Protein AF-A0A923IEM3-F1 (afdb_monomer_lite)

Radius of gyration: 19.76 Å; chains: 1; bounding box: 38×36×58 Å

Foldseek 3Di:
DKDKDFDQWKKKKWKKWWKAFAPPFAKKKKKKWKAWAPDRQWIKMWIFIDGNVVRDGWTKIFTGERNHTPAIATPPDDPQQDADPRIRTFMKMWMWTGQRFKTWIWMDRVVPDIDTRDIDGYDPPGHRMIMIDIDMDGPGDDPIDMDIPDIDMGNQQGAFALNFQSPNDLAVVSLVLLVCVQVVHDNVSGDPCCLGFRNVNQNPSHRHVVSNVVSVCCVVVVDPRDRRNRDPNDPPDD

Structure (mmCIF, N/CA/C/O backbone):
data_AF-A0A923IEM3-F1
#
_entry.id   AF-A0A923IEM3-F1
#
loop_
_atom_site.group_PDB
_atom_site.id
_atom_site.type_symbol
_atom_site.label_atom_id
_atom_site.label_alt_id
_atom_site.label_comp_id
_atom_site.label_asym_id
_atom_site.label_entity_id
_atom_site.label_seq_id
_atom_site.pdbx_PDB_ins_code
_atom_site.Cartn_x
_atom_site.Cartn_y
_atom_site.Cartn_z
_atom_site.occupancy
_atom_site.B_iso_or_equiv
_atom_site.auth_seq_id
_atom_site.auth_comp_id
_atom_site.auth_asym_id
_atom_site.auth_atom_id
_atom_site.pdbx_PDB_model_num
ATOM 1 N N . MET A 1 1 ? -6.953 -1.567 -16.427 1.00 81.25 1 MET A N 1
ATOM 2 C CA . MET A 1 1 ? -8.097 -2.248 -15.752 1.00 81.25 1 MET A CA 1
ATOM 3 C C . MET A 1 1 ? -8.700 -1.308 -14.714 1.00 81.25 1 MET A C 1
ATOM 5 O O . MET A 1 1 ? -7.925 -0.610 -14.083 1.00 81.25 1 MET A O 1
ATOM 9 N N . ILE A 1 2 ? -10.026 -1.300 -14.501 1.00 86.88 2 ILE A N 1
ATOM 10 C CA . ILE A 1 2 ? -10.678 -0.571 -13.392 1.00 86.88 2 ILE A CA 1
ATOM 11 C C . ILE A 1 2 ? -11.606 -1.533 -12.641 1.00 86.88 2 ILE A C 1
ATOM 13 O O . ILE A 1 2 ? -12.461 -2.165 -13.264 1.00 86.88 2 ILE A O 1
ATOM 17 N N . ARG A 1 3 ? -11.455 -1.654 -11.317 1.00 89.38 3 ARG A N 1
ATOM 18 C CA . ARG A 1 3 ? -12.300 -2.511 -10.467 1.00 89.38 3 ARG A CA 1
ATOM 19 C C . ARG A 1 3 ? -12.790 -1.752 -9.231 1.00 89.38 3 ARG A C 1
ATOM 21 O O . ARG A 1 3 ? -11.954 -1.327 -8.434 1.00 89.38 3 ARG A O 1
ATOM 28 N N . PRO A 1 4 ? -14.111 -1.551 -9.066 1.00 91.44 4 PRO A N 1
ATOM 29 C CA . PRO A 1 4 ? -14.651 -0.913 -7.878 1.00 91.44 4 PRO A CA 1
ATOM 30 C C . PRO A 1 4 ? -14.718 -1.883 -6.696 1.00 91.44 4 PRO A C 1
ATOM 32 O O . PRO A 1 4 ? -14.934 -3.079 -6.880 1.00 91.44 4 PRO A O 1
ATOM 35 N N . PHE A 1 5 ? -14.594 -1.347 -5.487 1.00 92.50 5 PHE A N 1
ATOM 36 C CA . PHE A 1 5 ? -14.891 -2.046 -4.240 1.00 92.50 5 PHE A CA 1
ATOM 37 C C . PHE A 1 5 ? -15.341 -1.038 -3.172 1.00 92.50 5 PHE A C 1
ATOM 39 O O . PHE A 1 5 ? -15.212 0.177 -3.351 1.00 92.50 5 PHE A O 1
ATOM 46 N N . GLY A 1 6 ? -15.954 -1.538 -2.101 1.00 88.44 6 GLY A N 1
ATOM 47 C CA . GLY A 1 6 ? -16.534 -0.721 -1.039 1.00 88.44 6 GLY A CA 1
ATOM 48 C C . GLY A 1 6 ? -15.841 -0.924 0.301 1.00 88.44 6 GLY A C 1
ATOM 49 O O . GLY A 1 6 ? -15.089 -1.876 0.491 1.00 88.44 6 GLY A O 1
ATOM 50 N N . GLY A 1 7 ? -16.150 -0.032 1.236 1.00 86.50 7 GLY A N 1
ATOM 51 C CA . GLY A 1 7 ? -15.635 -0.072 2.597 1.00 86.50 7 GLY A CA 1
ATOM 52 C C . GLY A 1 7 ? -14.535 0.956 2.834 1.00 86.50 7 GLY A C 1
ATOM 53 O O . GLY A 1 7 ? -13.757 1.338 1.954 1.00 86.50 7 GLY A O 1
ATOM 54 N N . ASP A 1 8 ? -14.486 1.430 4.065 1.00 84.50 8 ASP A N 1
ATOM 55 C CA . ASP A 1 8 ? -13.437 2.290 4.601 1.00 84.50 8 ASP A CA 1
ATOM 56 C C . ASP A 1 8 ? -12.474 1.517 5.511 1.00 84.50 8 ASP A C 1
ATOM 58 O O . ASP A 1 8 ? -11.558 2.110 6.059 1.00 84.50 8 ASP A O 1
ATOM 62 N N . ASN A 1 9 ? -12.651 0.202 5.619 1.00 83.38 9 ASN A N 1
ATOM 63 C CA . ASN A 1 9 ? -11.901 -0.697 6.481 1.00 83.38 9 ASN A CA 1
ATOM 64 C C . ASN A 1 9 ? -11.566 -1.969 5.683 1.00 83.38 9 ASN A C 1
ATOM 66 O O . ASN A 1 9 ? -12.456 -2.775 5.422 1.00 83.38 9 ASN A O 1
ATOM 70 N N . TRP A 1 10 ? -10.320 -2.105 5.221 1.00 89.06 10 TRP A N 1
ATOM 71 C CA . TRP A 1 10 ? -9.817 -3.292 4.509 1.00 89.06 10 TRP A CA 1
ATOM 72 C C . TRP A 1 10 ? -8.292 -3.277 4.372 1.00 89.06 10 TRP A C 1
ATOM 74 O O . TRP A 1 10 ? -7.638 -2.241 4.510 1.00 89.06 10 TRP A O 1
ATOM 84 N N . VAL A 1 11 ? -7.747 -4.433 4.003 1.00 89.94 11 VAL A N 1
ATOM 85 C CA . VAL A 1 11 ? -6.370 -4.609 3.545 1.00 89.94 11 VAL A CA 1
ATOM 86 C C . VAL A 1 11 ? -6.380 -5.133 2.112 1.00 89.94 11 VAL A C 1
ATOM 88 O O . VAL A 1 11 ? -6.997 -6.151 1.819 1.00 89.94 11 VAL A O 1
ATOM 91 N N . LEU A 1 12 ? -5.699 -4.440 1.204 1.00 95.31 12 LEU A N 1
ATOM 92 C CA . LEU A 1 12 ? -5.457 -4.873 -0.164 1.00 95.31 12 LEU A CA 1
ATOM 93 C C . LEU A 1 12 ? -4.048 -5.438 -0.238 1.00 95.31 12 LEU A C 1
ATOM 95 O O . LEU A 1 12 ? -3.093 -4.769 0.149 1.00 95.31 12 LEU A O 1
ATOM 99 N N . ARG A 1 13 ? -3.910 -6.640 -0.788 1.00 95.81 13 ARG A N 1
ATOM 100 C CA . ARG A 1 13 ? -2.616 -7.252 -1.082 1.00 95.81 13 ARG A CA 1
ATOM 101 C C . ARG A 1 13 ? -2.488 -7.541 -2.561 1.00 95.81 13 ARG A C 1
ATOM 103 O O . ARG A 1 13 ? -3.442 -7.968 -3.213 1.00 95.81 13 ARG A O 1
ATOM 110 N N . THR A 1 14 ? -1.289 -7.325 -3.075 1.00 97.31 14 THR A N 1
ATOM 111 C CA . THR A 1 14 ? -0.956 -7.626 -4.462 1.00 97.31 14 THR A CA 1
ATOM 112 C C . THR A 1 14 ? 0.529 -7.926 -4.613 1.00 97.31 14 THR A C 1
ATOM 114 O O . THR A 1 14 ? 1.344 -7.488 -3.797 1.00 97.31 14 THR A O 1
ATOM 117 N N . LYS A 1 15 ? 0.868 -8.666 -5.665 1.00 97.81 15 LYS A N 1
ATOM 118 C CA . LYS A 1 15 ? 2.233 -8.902 -6.124 1.00 97.81 15 LYS A CA 1
ATOM 119 C C . LYS A 1 15 ? 2.347 -8.412 -7.563 1.00 97.81 15 LYS A C 1
ATOM 121 O O . LYS A 1 15 ? 1.497 -8.730 -8.391 1.00 97.81 15 LYS A O 1
ATOM 126 N N . ALA A 1 16 ? 3.389 -7.633 -7.824 1.00 97.44 16 ALA A N 1
ATOM 127 C CA . ALA A 1 16 ? 3.712 -7.077 -9.126 1.00 97.44 16 ALA A CA 1
ATOM 128 C C . ALA A 1 16 ? 5.059 -7.626 -9.597 1.00 97.44 16 ALA A C 1
ATOM 130 O O . ALA A 1 16 ? 6.099 -7.292 -9.026 1.00 97.44 16 ALA A O 1
ATOM 131 N N . ASP A 1 17 ? 5.045 -8.436 -10.649 1.00 97.12 17 ASP A N 1
ATOM 132 C CA . ASP A 1 17 ? 6.241 -8.913 -11.334 1.00 97.12 17 ASP A CA 1
ATOM 133 C C . ASP A 1 17 ? 6.571 -7.946 -12.481 1.00 97.12 17 ASP A C 1
ATOM 135 O O . ASP A 1 17 ? 6.068 -8.057 -13.607 1.00 97.12 17 ASP A O 1
ATOM 139 N N . TYR A 1 18 ? 7.396 -6.937 -12.191 1.00 95.81 18 TYR A N 1
ATOM 140 C CA . TYR A 1 18 ? 7.759 -5.935 -13.191 1.00 95.81 18 TYR A CA 1
ATOM 141 C C . TYR A 1 18 ? 8.763 -6.485 -14.194 1.00 95.81 18 TYR A C 1
ATOM 143 O O . TYR A 1 18 ? 9.774 -7.075 -13.820 1.00 95.81 18 TYR A O 1
ATOM 151 N N . ASN A 1 19 ? 8.512 -6.210 -15.470 1.00 94.19 19 ASN A N 1
ATOM 152 C CA . ASN A 1 19 ? 9.389 -6.527 -16.585 1.00 94.19 19 ASN A CA 1
ATOM 153 C C . ASN A 1 19 ? 9.568 -5.256 -17.419 1.00 94.19 19 ASN A C 1
ATOM 155 O O . ASN A 1 19 ? 8.828 -5.014 -18.372 1.00 94.19 19 ASN A O 1
ATOM 159 N N . ILE A 1 20 ? 10.528 -4.414 -17.031 1.00 92.50 20 ILE A N 1
ATOM 160 C CA . ILE A 1 20 ? 10.725 -3.090 -17.636 1.00 92.50 20 ILE A CA 1
ATOM 161 C C . ILE A 1 20 ? 11.957 -3.102 -18.540 1.00 92.50 20 ILE A C 1
ATOM 163 O O . ILE A 1 20 ? 13.050 -3.477 -18.116 1.00 92.50 20 ILE A O 1
ATOM 167 N N . LYS A 1 21 ? 11.788 -2.696 -19.798 1.00 91.12 21 LYS A N 1
ATOM 168 C CA . LYS A 1 21 ? 12.873 -2.592 -20.775 1.00 91.12 21 LYS A CA 1
ATOM 169 C C . LYS A 1 21 ? 13.693 -1.327 -20.515 1.00 91.12 21 LYS A C 1
ATOM 171 O O . LYS A 1 21 ? 13.133 -0.240 -20.429 1.00 91.12 21 LYS A O 1
ATOM 176 N N . TRP A 1 22 ? 15.014 -1.474 -20.438 1.00 88.88 22 TRP A N 1
ATOM 177 C CA . TRP A 1 22 ? 15.959 -0.388 -20.173 1.00 88.88 22 TRP A CA 1
ATOM 178 C C . TRP A 1 22 ? 16.463 0.294 -21.453 1.00 88.88 22 TRP A C 1
ATOM 180 O O . TRP A 1 22 ? 16.243 1.487 -21.648 1.00 88.88 22 TRP A O 1
ATOM 190 N N . GLN A 1 23 ? 17.137 -0.454 -22.337 1.00 81.19 23 GLN A N 1
ATOM 191 C CA . GLN A 1 23 ? 17.813 0.124 -23.506 1.00 81.19 23 GLN A CA 1
ATOM 192 C C . GLN A 1 23 ? 16.889 0.397 -24.695 1.00 81.19 23 GLN A C 1
ATOM 194 O O . GLN A 1 23 ? 16.038 -0.427 -25.031 1.00 81.19 23 GLN A O 1
ATOM 199 N N . GLY A 1 24 ? 17.147 1.514 -25.381 1.00 71.38 24 GLY A N 1
ATOM 200 C CA . GLY A 1 24 ? 16.474 1.941 -26.607 1.00 71.38 24 GLY A CA 1
ATOM 201 C C . GLY A 1 24 ? 15.096 2.546 -26.359 1.00 71.38 24 GLY A C 1
ATOM 202 O O . GLY A 1 24 ? 14.252 2.510 -27.251 1.00 71.38 24 GLY A O 1
ATOM 203 N N . THR A 1 25 ? 14.837 3.044 -25.146 1.00 69.31 25 THR A N 1
ATOM 204 C CA . THR A 1 25 ? 13.481 3.386 -24.700 1.00 69.31 25 THR A CA 1
ATOM 205 C C . THR A 1 25 ? 13.385 4.818 -24.185 1.00 69.31 25 THR A C 1
ATOM 207 O O . THR A 1 25 ? 14.280 5.302 -23.495 1.00 69.31 25 THR A O 1
ATOM 210 N N . GLY A 1 26 ? 12.291 5.502 -24.531 1.00 77.88 26 GLY A N 1
ATOM 211 C CA . GLY A 1 26 ? 11.875 6.725 -23.844 1.00 77.88 26 GLY A CA 1
ATOM 212 C C . GLY A 1 26 ? 11.226 6.399 -22.498 1.00 77.88 26 GLY A C 1
ATOM 213 O O . GLY A 1 26 ? 11.228 5.248 -22.061 1.00 77.88 26 GLY A O 1
ATOM 214 N N . ALA A 1 27 ? 10.626 7.395 -21.852 1.00 83.38 27 ALA A N 1
ATOM 215 C CA . ALA A 1 27 ? 9.914 7.186 -20.598 1.00 83.38 27 ALA A CA 1
ATOM 216 C C . ALA A 1 27 ? 8.824 6.096 -20.706 1.00 83.38 27 ALA A C 1
ATOM 218 O O . ALA A 1 27 ? 7.956 6.131 -21.586 1.00 83.38 27 ALA A O 1
ATOM 219 N N . GLN A 1 28 ? 8.867 5.140 -19.778 1.00 88.00 28 GLN A N 1
ATOM 220 C CA . GLN A 1 28 ? 7.916 4.040 -19.642 1.00 88.00 28 GLN A CA 1
ATOM 221 C C . GLN A 1 28 ? 7.511 3.898 -18.180 1.00 88.00 28 GLN A C 1
ATOM 223 O O . GLN A 1 28 ? 8.370 3.753 -17.313 1.00 88.00 28 GLN A O 1
ATOM 228 N N . TYR A 1 29 ? 6.210 3.897 -17.916 1.00 89.94 29 TYR A N 1
ATOM 229 C CA . TYR A 1 29 ? 5.639 3.851 -16.578 1.00 89.94 29 TYR A CA 1
ATOM 230 C C . TYR A 1 29 ? 4.520 2.820 -16.503 1.00 89.94 29 TYR A C 1
ATOM 232 O O . TYR A 1 29 ? 3.623 2.796 -17.340 1.00 89.94 29 TYR A O 1
ATOM 240 N N . GLN A 1 30 ? 4.569 1.992 -15.470 1.00 92.44 30 GLN A N 1
ATOM 241 C CA . GLN A 1 30 ? 3.507 1.098 -15.038 1.00 92.44 30 GLN A CA 1
ATOM 242 C C . GLN A 1 30 ? 2.980 1.633 -13.714 1.00 92.44 30 GLN A C 1
ATOM 244 O O . GLN A 1 30 ? 3.759 1.912 -12.797 1.00 92.44 30 GLN A O 1
ATOM 249 N N . VAL A 1 31 ? 1.666 1.815 -13.624 1.00 93.88 31 VAL A N 1
ATOM 250 C CA . VAL A 1 31 ? 1.060 2.537 -12.511 1.00 93.88 31 VAL A CA 1
ATOM 251 C C . VAL A 1 31 ? -0.124 1.764 -11.952 1.00 93.88 31 VAL A C 1
ATOM 253 O O . VAL A 1 31 ? -1.018 1.342 -12.684 1.00 93.88 31 VAL A O 1
ATOM 256 N N . MET A 1 32 ? -0.154 1.628 -10.628 1.00 95.88 32 MET A N 1
ATOM 257 C CA . MET A 1 32 ? -1.359 1.253 -9.898 1.00 95.88 32 MET A CA 1
ATOM 258 C C . MET A 1 32 ? -1.886 2.465 -9.144 1.00 95.88 32 MET A C 1
ATOM 260 O O . MET A 1 32 ? -1.143 3.128 -8.420 1.00 95.88 32 MET A O 1
ATOM 264 N N . TYR A 1 33 ? -3.185 2.708 -9.273 1.00 95.62 33 TYR A N 1
ATOM 265 C CA . TYR A 1 33 ? -3.915 3.654 -8.450 1.00 95.62 33 TYR A CA 1
ATOM 266 C C . TYR A 1 33 ? -4.937 2.938 -7.577 1.00 95.62 33 TYR A C 1
ATOM 268 O O . TYR A 1 33 ? -5.596 1.991 -8.010 1.00 95.62 33 TYR A O 1
ATOM 276 N N . ILE A 1 34 ? -5.146 3.476 -6.382 1.00 96.50 34 ILE A N 1
ATOM 277 C CA . ILE A 1 34 ? -6.355 3.249 -5.595 1.00 96.50 34 ILE A CA 1
ATOM 278 C C . ILE A 1 34 ? -7.018 4.607 -5.425 1.00 96.50 34 ILE A C 1
ATOM 280 O O . ILE A 1 34 ? -6.525 5.449 -4.680 1.00 96.50 34 ILE A O 1
ATOM 284 N N . ALA A 1 35 ? -8.107 4.844 -6.152 1.00 95.81 35 ALA A N 1
ATOM 285 C CA . ALA A 1 35 ? -8.892 6.063 -6.016 1.00 95.81 35 ALA A CA 1
ATOM 286 C C . ALA A 1 35 ? -9.844 5.939 -4.822 1.00 95.81 35 ALA A C 1
ATOM 288 O O . ALA A 1 35 ? -10.571 4.946 -4.706 1.00 95.81 35 ALA A O 1
ATOM 289 N N . PHE A 1 36 ? -9.867 6.964 -3.970 1.00 95.00 36 PHE A N 1
ATOM 290 C CA . PHE A 1 36 ? -10.670 7.003 -2.754 1.00 95.00 36 PHE A CA 1
ATOM 291 C C . PHE A 1 36 ? -11.844 7.973 -2.882 1.00 95.00 36 PHE A C 1
ATOM 293 O O . PHE A 1 36 ? -11.689 9.159 -3.183 1.00 95.00 36 PHE A O 1
ATOM 300 N N . GLY A 1 37 ? -13.031 7.474 -2.557 1.00 91.50 37 GLY A N 1
ATOM 301 C CA . GLY A 1 37 ? -14.280 8.202 -2.693 1.00 91.50 37 GLY A CA 1
ATOM 302 C C . GLY A 1 37 ? -14.836 8.174 -4.118 1.00 91.50 37 GLY A C 1
ATOM 303 O O . GLY A 1 37 ? -14.285 7.552 -5.025 1.00 91.50 37 GLY A O 1
ATOM 304 N N . ALA A 1 38 ? -15.958 8.867 -4.316 1.00 82.12 38 ALA A N 1
ATOM 305 C CA . ALA A 1 38 ? -16.614 8.963 -5.623 1.00 82.12 38 ALA A CA 1
ATOM 306 C C . ALA A 1 38 ? -15.861 9.855 -6.637 1.00 82.12 38 ALA A C 1
ATOM 308 O O . ALA A 1 38 ? -16.101 9.758 -7.839 1.00 82.12 38 ALA A O 1
ATOM 309 N N . GLY A 1 39 ? -14.963 10.727 -6.165 1.00 77.69 39 GLY A N 1
ATOM 310 C CA . GLY A 1 39 ? -14.162 11.628 -7.000 1.00 77.69 39 GLY A CA 1
ATOM 311 C C . GLY A 1 39 ? -12.819 11.037 -7.448 1.00 77.69 39 GLY A C 1
ATOM 312 O O . GLY A 1 39 ? -12.488 9.892 -7.151 1.00 77.69 39 GLY A O 1
ATOM 313 N N . ASN A 1 40 ? -12.024 11.854 -8.149 1.00 77.44 40 ASN A N 1
ATOM 314 C CA . ASN A 1 40 ? -10.675 11.495 -8.622 1.00 77.44 40 ASN A CA 1
ATOM 315 C C . ASN A 1 40 ? -9.552 12.275 -7.908 1.00 77.44 40 ASN A C 1
ATOM 317 O O . ASN A 1 40 ? -8.385 12.098 -8.232 1.00 77.44 40 ASN A O 1
ATOM 321 N N . GLY A 1 41 ? -9.889 13.163 -6.965 1.00 87.81 41 GLY A N 1
ATOM 322 C CA . GLY A 1 41 ? -8.914 14.045 -6.310 1.00 87.81 41 GLY A CA 1
ATOM 323 C C . GLY A 1 41 ? -8.089 13.383 -5.204 1.00 87.81 41 GLY A C 1
ATOM 324 O O . GLY A 1 41 ? -7.054 13.927 -4.829 1.00 87.81 41 GLY A O 1
ATOM 325 N N . ASN A 1 42 ? -8.539 12.230 -4.695 1.00 95.50 42 ASN A N 1
ATOM 326 C CA . ASN A 1 42 ? -7.863 11.486 -3.638 1.00 95.50 42 ASN A CA 1
ATOM 327 C C . ASN A 1 42 ? -7.481 10.104 -4.158 1.00 95.50 42 ASN A C 1
ATOM 329 O O . ASN A 1 42 ? -8.361 9.328 -4.539 1.00 95.50 42 ASN A O 1
ATOM 333 N N . TYR A 1 43 ? -6.194 9.787 -4.172 1.00 97.06 43 TYR A N 1
ATOM 334 C CA . TYR A 1 43 ? -5.727 8.484 -4.620 1.00 97.06 43 TYR A CA 1
ATOM 335 C C . TYR A 1 43 ? -4.378 8.128 -4.013 1.00 97.06 43 TYR A C 1
ATOM 337 O O . TYR A 1 43 ? -3.550 8.992 -3.745 1.00 97.06 43 TYR A O 1
ATOM 345 N N . LEU A 1 44 ? -4.144 6.834 -3.841 1.00 97.75 44 LEU A N 1
ATOM 346 C CA . LEU A 1 44 ? -2.806 6.288 -3.679 1.00 97.75 44 LEU A CA 1
ATOM 347 C C . LEU A 1 44 ? -2.290 5.913 -5.063 1.00 97.75 44 LEU A C 1
ATOM 349 O O . LEU A 1 44 ? -3.037 5.333 -5.850 1.00 97.75 44 LEU A O 1
ATOM 353 N N . ARG A 1 45 ? -1.033 6.235 -5.360 1.00 97.00 45 ARG A N 1
ATOM 354 C CA . ARG A 1 45 ? -0.353 5.875 -6.606 1.00 97.00 45 ARG A CA 1
ATOM 355 C C . ARG A 1 45 ? 0.933 5.127 -6.291 1.00 97.00 45 ARG A C 1
ATOM 357 O O . ARG A 1 45 ? 1.718 5.602 -5.480 1.00 97.00 45 ARG A O 1
ATOM 364 N N . ILE A 1 46 ? 1.162 4.008 -6.971 1.00 97.75 46 ILE A N 1
ATOM 365 C CA . ILE A 1 46 ? 2.455 3.318 -7.040 1.00 97.75 46 ILE A CA 1
ATOM 366 C C . ILE A 1 46 ? 2.912 3.382 -8.490 1.00 97.75 46 ILE A C 1
ATOM 368 O O . ILE A 1 46 ? 2.184 2.951 -9.382 1.00 97.75 46 ILE A O 1
ATOM 372 N N . ASN A 1 47 ? 4.089 3.949 -8.722 1.00 95.44 47 ASN A N 1
ATOM 373 C CA . ASN A 1 47 ? 4.642 4.177 -10.046 1.00 95.44 47 ASN A CA 1
ATOM 374 C C . ASN A 1 47 ? 5.976 3.446 -10.194 1.00 95.44 47 ASN A C 1
ATOM 376 O O . ASN A 1 47 ? 6.937 3.769 -9.496 1.00 95.44 47 ASN A O 1
ATOM 380 N N . ARG A 1 48 ? 6.055 2.510 -11.140 1.00 94.56 48 ARG A N 1
ATOM 381 C CA . ARG A 1 48 ? 7.303 1.879 -11.570 1.00 94.56 48 ARG A CA 1
ATOM 382 C C . ARG A 1 48 ? 7.616 2.341 -12.978 1.00 94.56 48 ARG A C 1
ATOM 384 O O . ARG A 1 48 ? 6.824 2.115 -13.885 1.00 94.56 48 ARG A O 1
ATOM 391 N N . GLY A 1 49 ? 8.790 2.913 -13.196 1.00 91.19 49 GLY A N 1
ATOM 392 C CA . GLY A 1 49 ? 9.173 3.283 -14.549 1.00 91.19 49 GLY A CA 1
ATOM 393 C C . GLY A 1 49 ? 10.654 3.480 -14.776 1.00 91.19 49 GLY A C 1
ATOM 394 O O . GLY A 1 49 ? 11.466 3.464 -13.848 1.00 91.19 49 GLY A O 1
ATOM 395 N N . THR A 1 50 ? 10.990 3.672 -16.041 1.00 90.81 50 THR A N 1
ATOM 396 C CA . THR A 1 50 ? 12.335 3.991 -16.501 1.00 90.81 50 THR A CA 1
ATOM 397 C C . THR A 1 50 ? 12.290 5.116 -17.509 1.00 90.81 50 THR A C 1
ATOM 399 O O . THR A 1 50 ? 11.333 5.234 -18.270 1.00 90.81 50 THR A O 1
ATOM 402 N N . ASP A 1 51 ? 13.359 5.895 -17.554 1.00 88.69 51 ASP A N 1
ATOM 403 C CA . ASP A 1 51 ? 13.640 6.800 -18.657 1.00 88.69 51 ASP A CA 1
ATOM 404 C C . ASP A 1 51 ? 15.139 6.745 -18.942 1.00 88.69 51 ASP A C 1
ATOM 406 O O . ASP A 1 51 ? 15.950 7.245 -18.159 1.00 88.69 51 ASP A O 1
ATOM 410 N N . GLN A 1 52 ? 15.518 6.093 -20.043 1.00 83.00 52 GLN A N 1
ATOM 411 C CA . GLN A 1 52 ? 16.927 5.913 -20.379 1.00 83.00 52 GLN A CA 1
ATOM 412 C C . GLN A 1 52 ? 17.609 7.251 -20.682 1.00 83.00 52 GLN A C 1
ATOM 414 O O . GLN A 1 52 ? 18.786 7.412 -20.357 1.00 83.00 52 GLN A O 1
ATOM 419 N N . TRP A 1 53 ? 16.882 8.218 -21.253 1.00 86.12 53 TRP A N 1
ATOM 420 C CA . TRP A 1 53 ? 17.439 9.522 -21.613 1.00 86.12 53 TRP A CA 1
ATOM 421 C C . TRP A 1 53 ? 17.951 10.274 -20.382 1.00 86.12 53 TRP A C 1
ATOM 423 O O . TRP A 1 53 ? 18.965 10.967 -20.444 1.00 86.12 53 TRP A O 1
ATOM 433 N N . TYR A 1 54 ? 17.286 10.073 -19.244 1.00 88.62 54 TYR A N 1
ATOM 434 C CA . TYR A 1 54 ? 17.676 10.638 -17.954 1.00 88.62 54 TYR A CA 1
ATOM 435 C C . TYR A 1 54 ? 18.358 9.630 -17.025 1.00 88.62 54 TYR A C 1
ATOM 437 O O . TYR A 1 54 ? 18.551 9.927 -15.847 1.00 88.62 54 TYR A O 1
ATOM 445 N N . ASN A 1 55 ? 18.720 8.441 -17.525 1.00 88.44 55 ASN A N 1
ATOM 446 C CA . ASN A 1 55 ? 19.270 7.346 -16.721 1.00 88.44 55 ASN A CA 1
ATOM 447 C C . ASN A 1 55 ? 18.412 7.040 -15.469 1.00 88.44 55 ASN A C 1
ATOM 449 O O . ASN A 1 55 ? 18.921 6.717 -14.394 1.00 88.44 55 ASN A O 1
ATOM 453 N N . ALA A 1 56 ? 17.093 7.188 -15.591 1.00 90.06 56 ALA A N 1
ATOM 454 C CA . ALA A 1 56 ? 16.158 7.095 -14.486 1.00 90.06 56 ALA A CA 1
ATOM 455 C C . ALA A 1 56 ? 15.611 5.672 -14.369 1.00 90.06 56 ALA A C 1
ATOM 457 O O . ALA A 1 56 ? 15.065 5.118 -15.320 1.00 90.06 56 ALA A O 1
ATOM 458 N N . ASN A 1 57 ? 15.703 5.098 -13.172 1.00 92.25 57 ASN A N 1
ATOM 459 C CA . ASN A 1 57 ? 15.050 3.847 -12.804 1.00 92.25 57 ASN A CA 1
ATOM 460 C C . ASN A 1 57 ? 14.298 4.089 -11.494 1.00 92.25 57 ASN A C 1
ATOM 462 O O . ASN A 1 57 ? 14.926 4.157 -10.437 1.00 92.25 57 ASN A O 1
ATOM 466 N N . VAL A 1 58 ? 12.980 4.258 -11.566 1.00 92.94 58 VAL A N 1
ATOM 467 C CA . VAL A 1 58 ? 12.164 4.737 -10.449 1.00 92.94 58 VAL A CA 1
ATOM 468 C C . VAL A 1 58 ? 11.139 3.696 -10.013 1.00 92.94 58 VAL A C 1
ATOM 470 O O . VAL A 1 58 ? 10.494 3.044 -10.837 1.00 92.94 58 VAL A O 1
ATOM 473 N N . LEU A 1 59 ? 10.982 3.578 -8.697 1.00 96.50 59 LEU A N 1
ATOM 474 C CA . LEU A 1 59 ? 9.818 2.990 -8.051 1.00 96.50 59 LEU A CA 1
ATOM 475 C C . LEU A 1 59 ? 9.418 3.930 -6.919 1.00 96.50 59 LEU A C 1
ATOM 477 O O . LEU A 1 59 ? 10.150 4.068 -5.937 1.00 96.50 59 LEU A O 1
ATOM 481 N N . THR A 1 60 ? 8.285 4.598 -7.085 1.00 97.06 60 THR A N 1
ATOM 482 C CA . THR A 1 60 ? 7.783 5.583 -6.131 1.00 97.06 60 THR A CA 1
ATOM 483 C C . THR A 1 60 ? 6.362 5.249 -5.724 1.00 97.06 60 THR A C 1
ATOM 485 O O . THR A 1 60 ? 5.627 4.574 -6.448 1.00 97.06 60 THR A O 1
ATOM 488 N N . ALA A 1 61 ? 5.964 5.734 -4.559 1.00 98.19 61 ALA A N 1
ATOM 489 C CA . ALA A 1 61 ? 4.585 5.691 -4.134 1.00 98.19 61 ALA A CA 1
ATOM 490 C C . ALA A 1 61 ? 4.198 6.981 -3.423 1.00 98.19 61 ALA A C 1
ATOM 492 O O . ALA A 1 61 ? 5.022 7.600 -2.753 1.00 98.19 61 ALA A O 1
ATOM 493 N N . GLU A 1 62 ? 2.936 7.367 -3.536 1.00 97.94 62 GLU A N 1
ATOM 494 C CA . GLU A 1 62 ? 2.402 8.562 -2.892 1.00 97.94 62 GLU A CA 1
ATOM 495 C C . GLU A 1 62 ? 0.919 8.412 -2.557 1.00 97.94 62 GLU A C 1
ATOM 497 O O . GLU A 1 62 ? 0.173 7.712 -3.245 1.00 97.94 62 GLU A O 1
ATOM 502 N N . LEU A 1 63 ? 0.493 9.115 -1.511 1.00 97.50 63 LEU A N 1
ATOM 503 C CA . LEU A 1 63 ? -0.902 9.424 -1.247 1.00 97.50 63 LEU A CA 1
ATOM 504 C C . LEU A 1 63 ? -1.154 10.874 -1.654 1.00 97.50 63 LEU A C 1
ATOM 506 O O . LEU A 1 63 ? -0.536 11.796 -1.121 1.00 97.50 63 LEU A O 1
ATOM 510 N N . VAL A 1 64 ? -2.086 11.067 -2.578 1.00 96.94 64 VAL A N 1
ATOM 511 C CA . VAL A 1 64 ? -2.529 12.372 -3.058 1.00 96.94 64 VAL A CA 1
ATOM 512 C C . VAL A 1 64 ? -3.904 12.671 -2.486 1.00 96.94 64 VAL A C 1
ATOM 514 O O . VAL A 1 64 ? -4.813 11.845 -2.561 1.00 96.94 64 VAL A O 1
ATOM 517 N N . VAL A 1 65 ? -4.054 13.870 -1.930 1.00 94.44 65 VAL A N 1
ATOM 518 C CA . VAL A 1 65 ? -5.305 14.406 -1.395 1.00 94.44 65 VAL A CA 1
ATOM 519 C C . VAL A 1 65 ? -5.582 15.747 -2.052 1.00 94.44 65 VAL A C 1
ATOM 521 O O . VAL A 1 65 ? -4.750 16.651 -2.010 1.00 94.44 65 VAL A O 1
ATOM 524 N N . ASN A 1 66 ? -6.756 15.880 -2.668 1.00 90.88 66 ASN A N 1
ATOM 525 C CA . ASN A 1 66 ? -7.163 17.067 -3.427 1.00 90.88 66 ASN A CA 1
ATOM 526 C C . ASN A 1 66 ? -6.080 17.561 -4.410 1.00 90.88 66 ASN A C 1
ATOM 528 O O . ASN A 1 66 ? -5.847 18.760 -4.552 1.00 90.88 66 ASN A O 1
ATOM 532 N N . GLY A 1 67 ? -5.398 16.623 -5.075 1.00 88.38 67 GLY A N 1
ATOM 533 C CA . GLY A 1 67 ? -4.337 16.920 -6.042 1.00 88.38 67 GLY A CA 1
ATOM 534 C C . GLY A 1 67 ? -2.972 17.290 -5.449 1.00 88.38 67 GLY A C 1
ATOM 535 O O . GLY A 1 67 ? -2.084 17.653 -6.212 1.00 88.38 67 GLY A O 1
ATOM 536 N N . GLN A 1 68 ? -2.777 17.205 -4.129 1.00 92.88 68 GLN A N 1
ATOM 537 C CA . GLN A 1 68 ? -1.486 17.435 -3.469 1.00 92.88 68 GLN A CA 1
ATOM 538 C C . GLN A 1 68 ? -0.966 16.154 -2.813 1.00 92.88 68 GLN A C 1
ATOM 540 O O . GLN A 1 68 ? -1.723 15.455 -2.139 1.00 92.88 68 GLN A O 1
ATOM 545 N N . ALA A 1 69 ? 0.320 15.843 -2.988 1.00 94.88 69 ALA A N 1
ATOM 546 C CA . ALA A 1 69 ? 0.948 14.717 -2.303 1.00 94.88 69 ALA A CA 1
ATOM 547 C C . ALA A 1 69 ? 1.075 15.027 -0.803 1.00 94.88 69 ALA A C 1
ATOM 549 O O . ALA A 1 69 ? 1.760 15.971 -0.416 1.00 94.88 69 ALA A O 1
ATOM 550 N N . VAL A 1 70 ? 0.401 14.240 0.035 1.00 93.62 70 VAL A N 1
ATOM 551 C CA . VAL A 1 70 ? 0.435 14.373 1.505 1.00 93.62 70 VAL A CA 1
ATOM 552 C C . VAL A 1 70 ? 1.360 13.351 2.163 1.00 93.62 70 VAL A C 1
ATOM 554 O O . VAL A 1 70 ? 1.764 13.530 3.307 1.00 93.62 70 VAL A O 1
ATOM 557 N N . ALA A 1 71 ? 1.714 12.294 1.435 1.00 94.12 71 ALA A N 1
ATOM 558 C CA . ALA A 1 71 ? 2.773 11.365 1.792 1.00 94.12 71 ALA A CA 1
ATOM 559 C C . ALA A 1 71 ? 3.397 10.799 0.521 1.00 94.12 71 ALA A C 1
ATOM 561 O O . ALA A 1 71 ? 2.698 10.567 -0.464 1.00 94.12 71 ALA A O 1
ATOM 562 N N . SER A 1 72 ? 4.703 10.560 0.547 1.00 96.44 72 SER A N 1
ATOM 563 C CA . SER A 1 72 ? 5.428 9.995 -0.587 1.00 96.44 72 SER A CA 1
ATOM 564 C C . SER A 1 72 ? 6.665 9.246 -0.127 1.00 96.44 72 SER A C 1
ATOM 566 O O . SER A 1 72 ? 7.315 9.650 0.836 1.00 96.44 72 SER A O 1
ATOM 568 N N . ASN A 1 73 ? 7.035 8.211 -0.865 1.00 96.31 73 ASN A N 1
ATOM 569 C CA . ASN A 1 73 ? 8.312 7.535 -0.734 1.00 96.31 73 ASN A CA 1
ATOM 570 C C . ASN A 1 73 ? 8.863 7.263 -2.140 1.00 96.31 73 ASN A C 1
ATOM 572 O O . ASN A 1 73 ? 8.156 6.743 -3.001 1.00 96.31 73 ASN A O 1
ATOM 576 N N . ASN A 1 74 ? 10.121 7.640 -2.371 1.00 95.56 74 ASN A N 1
ATOM 577 C CA . ASN A 1 74 ? 10.787 7.500 -3.669 1.00 95.56 74 ASN A CA 1
ATOM 578 C C . ASN A 1 74 ? 11.894 6.432 -3.663 1.00 95.56 74 ASN A C 1
ATOM 580 O O . ASN A 1 74 ? 12.570 6.236 -4.669 1.00 95.56 74 ASN A O 1
ATOM 584 N N . ASN A 1 75 ? 12.072 5.741 -2.534 1.00 92.12 75 ASN A N 1
ATOM 585 C CA . ASN A 1 75 ? 13.164 4.810 -2.271 1.00 92.12 75 ASN A CA 1
ATOM 586 C C . ASN A 1 75 ? 12.640 3.390 -1.996 1.00 92.12 75 ASN A C 1
ATOM 588 O O . ASN A 1 75 ? 13.117 2.721 -1.087 1.00 92.12 75 ASN A O 1
ATOM 592 N N . LEU A 1 76 ? 11.651 2.922 -2.766 1.00 95.75 76 LEU A N 1
ATOM 593 C CA . LEU A 1 76 ? 11.074 1.579 -2.585 1.00 95.75 76 LEU A CA 1
ATOM 594 C C . LEU A 1 76 ? 11.859 0.477 -3.310 1.00 95.75 76 LEU A C 1
ATOM 596 O O . LEU A 1 76 ? 11.525 -0.698 -3.186 1.00 95.75 76 LEU A O 1
ATOM 600 N N . ARG A 1 77 ? 12.854 0.830 -4.132 1.00 95.50 77 ARG A N 1
ATOM 601 C CA . ARG A 1 77 ? 13.538 -0.148 -4.984 1.00 95.50 77 ARG A CA 1
ATOM 602 C C . ARG A 1 77 ? 14.365 -1.133 -4.169 1.00 95.50 77 ARG A C 1
ATOM 604 O O . ARG A 1 77 ? 15.141 -0.735 -3.302 1.00 95.50 77 ARG A O 1
ATOM 611 N N . ALA A 1 78 ? 14.280 -2.402 -4.545 1.00 95.06 78 ALA A N 1
ATOM 612 C CA . ALA A 1 78 ? 15.188 -3.424 -4.060 1.00 95.06 78 ALA A CA 1
ATOM 613 C C . ALA A 1 78 ? 16.623 -3.138 -4.547 1.00 95.06 78 ALA A C 1
ATOM 615 O O . ALA A 1 78 ? 16.802 -2.698 -5.687 1.00 95.06 78 ALA A O 1
ATOM 616 N N . PRO A 1 79 ? 17.661 -3.470 -3.760 1.00 93.06 79 PRO A N 1
ATOM 617 C CA . PRO A 1 79 ? 19.046 -3.440 -4.236 1.00 93.06 79 PRO A CA 1
ATOM 618 C C . PRO A 1 79 ? 19.284 -4.309 -5.484 1.00 93.06 79 PRO A C 1
ATOM 620 O O . PRO A 1 79 ? 20.165 -4.002 -6.281 1.00 93.06 79 PRO A O 1
ATOM 623 N N . GLY A 1 80 ? 18.488 -5.371 -5.659 1.00 91.06 80 GLY A N 1
ATOM 624 C CA . GLY A 1 80 ? 18.530 -6.273 -6.815 1.00 91.06 80 GLY A CA 1
ATOM 625 C C . GLY A 1 80 ? 17.797 -5.779 -8.068 1.00 91.06 80 GLY A C 1
ATOM 626 O O . GLY A 1 80 ? 17.881 -6.440 -9.098 1.00 91.06 80 GLY A O 1
ATOM 627 N N . ASP A 1 81 ? 17.119 -4.625 -8.024 1.00 94.88 81 ASP A N 1
ATOM 628 C CA . ASP A 1 81 ? 16.422 -4.033 -9.180 1.00 94.88 81 ASP A CA 1
ATOM 629 C C . ASP A 1 81 ? 17.425 -3.348 -10.131 1.00 94.88 81 ASP A C 1
ATOM 631 O O . ASP A 1 81 ? 17.494 -2.118 -10.253 1.00 94.88 81 ASP A O 1
ATOM 635 N N . VAL A 1 82 ? 18.266 -4.175 -10.757 1.00 93.50 82 VAL A N 1
ATOM 636 C CA . VAL A 1 82 ? 19.369 -3.790 -11.644 1.00 93.50 82 VAL A CA 1
ATOM 637 C C . VAL A 1 82 ? 19.138 -4.288 -13.067 1.00 93.50 82 VAL A C 1
ATOM 639 O O . VAL A 1 82 ? 18.396 -5.239 -13.310 1.00 93.50 82 VAL A O 1
ATOM 642 N N . VAL A 1 83 ? 19.776 -3.630 -14.033 1.00 93.31 83 VAL A N 1
ATOM 643 C CA . VAL A 1 83 ? 19.634 -3.976 -15.450 1.00 93.31 83 VAL A CA 1
ATOM 644 C C . VAL A 1 83 ? 20.404 -5.260 -15.750 1.00 93.31 83 VAL A C 1
ATOM 646 O O . VAL A 1 83 ? 21.622 -5.308 -15.590 1.00 93.31 83 VAL A O 1
ATOM 649 N N . VAL A 1 84 ? 19.706 -6.274 -16.258 1.00 94.12 84 VAL A N 1
ATOM 650 C CA . VAL A 1 84 ? 20.289 -7.528 -16.750 1.00 94.12 84 VAL A CA 1
ATOM 651 C C . VAL A 1 84 ? 19.747 -7.798 -18.148 1.00 94.12 84 VAL A C 1
ATOM 653 O O . VAL A 1 84 ? 18.536 -7.892 -18.341 1.00 94.12 84 VAL A O 1
ATOM 656 N N . ASN A 1 85 ? 20.637 -7.918 -19.138 1.00 93.44 85 ASN A N 1
ATOM 657 C CA . ASN A 1 85 ? 20.267 -8.125 -20.546 1.00 93.44 85 ASN A CA 1
ATOM 658 C C . ASN A 1 85 ? 19.211 -7.112 -21.041 1.00 93.44 85 ASN A C 1
ATOM 660 O O . ASN A 1 85 ? 18.244 -7.484 -21.701 1.00 93.44 85 ASN A O 1
ATOM 664 N N . ASP A 1 86 ? 19.384 -5.836 -20.679 1.00 91.88 86 ASP A N 1
ATOM 665 C CA . ASP A 1 86 ? 18.481 -4.709 -20.966 1.00 91.88 86 ASP A CA 1
ATOM 666 C C . ASP A 1 86 ? 17.108 -4.753 -20.291 1.00 91.88 86 ASP A C 1
ATOM 668 O O . ASP A 1 86 ? 16.211 -4.006 -20.691 1.00 91.88 86 ASP A O 1
ATOM 672 N N . TRP A 1 87 ? 16.919 -5.601 -19.287 1.00 92.88 87 TRP A N 1
ATOM 673 C CA . TRP A 1 87 ? 15.668 -5.696 -18.546 1.00 92.88 87 TRP A CA 1
ATOM 674 C C . TRP A 1 87 ? 15.888 -5.452 -17.060 1.00 92.88 87 TRP A C 1
ATOM 676 O O . TRP A 1 87 ? 16.868 -5.901 -16.474 1.00 92.88 87 TRP A O 1
ATOM 686 N N . LEU A 1 88 ? 14.926 -4.771 -16.457 1.00 93.94 88 LEU A N 1
ATOM 687 C CA . LEU A 1 88 ? 14.736 -4.680 -15.020 1.00 93.94 88 LEU A CA 1
ATOM 688 C C . LEU A 1 88 ? 13.600 -5.631 -14.665 1.00 93.94 88 LEU A C 1
ATOM 690 O O . LEU A 1 88 ? 12.458 -5.424 -15.087 1.00 93.94 88 LEU A O 1
ATOM 694 N N . ARG A 1 89 ? 13.942 -6.708 -13.957 1.00 95.44 89 ARG A N 1
ATOM 695 C CA . ARG A 1 89 ? 13.006 -7.762 -13.565 1.00 95.44 89 ARG A CA 1
ATOM 696 C C . ARG A 1 89 ? 13.056 -7.945 -12.069 1.00 95.44 89 ARG A C 1
ATOM 698 O O . ARG A 1 89 ? 13.965 -8.590 -11.561 1.00 95.44 89 ARG A O 1
ATOM 705 N N . GLN A 1 90 ? 12.092 -7.354 -11.383 1.00 96.62 90 GLN A N 1
ATOM 706 C CA . GLN A 1 90 ? 12.054 -7.395 -9.933 1.00 96.62 90 GLN A CA 1
ATOM 707 C C . GLN A 1 90 ? 10.602 -7.498 -9.461 1.00 96.62 90 GLN A C 1
ATOM 709 O O . GLN A 1 90 ? 9.807 -6.608 -9.781 1.00 96.62 90 GLN A O 1
ATOM 714 N N . PRO A 1 91 ? 10.249 -8.553 -8.706 1.00 97.19 91 PRO A N 1
ATOM 715 C CA . PRO A 1 91 ? 8.968 -8.625 -8.030 1.00 97.19 91 PRO A CA 1
ATOM 716 C C . PRO A 1 91 ? 8.923 -7.688 -6.824 1.00 97.19 91 PRO A C 1
ATOM 718 O O . PRO A 1 91 ? 9.921 -7.513 -6.116 1.00 97.19 91 PRO A O 1
ATOM 721 N N . TYR A 1 92 ? 7.738 -7.141 -6.570 1.00 98.12 92 TYR A N 1
ATOM 722 C CA . TYR A 1 92 ? 7.405 -6.443 -5.333 1.00 98.12 92 TYR A CA 1
ATOM 723 C C . TYR A 1 92 ? 6.031 -6.879 -4.847 1.00 98.12 92 TYR A C 1
ATOM 725 O O . TYR A 1 92 ? 5.112 -7.094 -5.637 1.00 98.12 92 TYR A O 1
ATOM 733 N N . TRP A 1 93 ? 5.878 -6.940 -3.532 1.00 98.38 93 TRP A N 1
ATOM 734 C CA . TRP A 1 93 ? 4.598 -7.157 -2.883 1.00 98.38 93 TRP A CA 1
ATOM 735 C C . TRP A 1 93 ? 4.161 -5.865 -2.224 1.00 98.38 93 TRP A C 1
ATOM 737 O O . TRP A 1 93 ? 4.969 -5.194 -1.584 1.00 98.38 93 TRP A O 1
ATOM 747 N N . TYR A 1 94 ? 2.882 -5.537 -2.346 1.00 98.06 94 TYR A N 1
ATOM 748 C CA . TYR A 1 94 ? 2.295 -4.364 -1.715 1.00 98.06 94 TYR A CA 1
ATOM 749 C C . TYR A 1 94 ? 1.151 -4.782 -0.804 1.00 98.06 94 TYR A C 1
ATOM 751 O O . TYR A 1 94 ? 0.324 -5.622 -1.163 1.00 98.06 94 TYR A O 1
ATOM 759 N N . GLU A 1 95 ? 1.114 -4.170 0.371 1.00 95.75 95 GLU A N 1
ATOM 760 C CA . GLU A 1 95 ? 0.009 -4.241 1.316 1.00 95.75 95 GLU A CA 1
ATOM 761 C C . GLU A 1 95 ? -0.480 -2.810 1.550 1.00 95.75 95 GLU A C 1
ATOM 763 O O . GLU A 1 95 ? 0.263 -1.961 2.045 1.00 95.75 95 GLU A O 1
ATOM 768 N N . ILE A 1 96 ? -1.712 -2.525 1.135 1.00 95.12 96 ILE A N 1
ATOM 769 C CA . ILE A 1 96 ? -2.368 -1.243 1.369 1.00 95.12 96 ILE A CA 1
ATOM 770 C C . ILE A 1 96 ? -3.483 -1.463 2.367 1.00 95.12 96 ILE A C 1
ATOM 772 O O . ILE A 1 96 ? -4.442 -2.167 2.075 1.00 95.12 96 ILE A O 1
ATOM 776 N N . THR A 1 97 ? -3.397 -0.811 3.513 1.00 90.25 97 THR A N 1
ATOM 777 C CA . THR A 1 97 ? -4.461 -0.836 4.512 1.00 90.25 97 THR A CA 1
ATOM 778 C C . THR A 1 97 ? -5.214 0.474 4.450 1.00 90.25 97 THR A C 1
ATOM 780 O O . THR A 1 97 ? -4.595 1.539 4.482 1.00 90.25 97 THR A O 1
ATOM 783 N N . ARG A 1 98 ? -6.546 0.407 4.413 1.00 89.31 98 ARG A N 1
ATOM 784 C CA . ARG A 1 98 ? -7.391 1.541 4.778 1.00 89.31 98 ARG A CA 1
ATOM 785 C C . ARG A 1 98 ? -8.140 1.222 6.056 1.00 89.31 98 ARG A C 1
ATOM 787 O O . ARG A 1 98 ? -8.796 0.191 6.148 1.00 89.31 98 ARG A O 1
ATOM 794 N N . ASN A 1 99 ? -8.045 2.138 7.007 1.00 81.38 99 ASN A N 1
ATOM 795 C CA . ASN A 1 99 ? -8.766 2.099 8.268 1.00 81.38 99 ASN A CA 1
ATOM 796 C C . ASN A 1 99 ? -9.420 3.473 8.468 1.00 81.38 99 ASN A C 1
ATOM 798 O O . ASN A 1 99 ? -8.743 4.460 8.758 1.00 81.38 99 ASN A O 1
ATOM 802 N N . GLY A 1 100 ? -10.712 3.598 8.172 1.00 80.88 100 GLY A N 1
ATOM 803 C CA . GLY A 1 100 ? -11.414 4.876 8.031 1.00 80.88 100 GLY A CA 1
ATOM 804 C C . GLY A 1 100 ? -10.770 5.803 6.985 1.00 80.88 100 GLY A C 1
ATOM 805 O O . GLY A 1 100 ? -10.890 5.596 5.772 1.00 80.88 100 GLY A O 1
ATOM 806 N N . GLN A 1 101 ? -10.113 6.875 7.447 1.00 83.88 101 GLN A N 1
ATOM 807 C CA . GLN A 1 101 ? -9.297 7.746 6.586 1.00 83.88 101 GLN A CA 1
ATOM 808 C C . GLN A 1 101 ? -7.813 7.395 6.574 1.00 83.88 101 GLN A C 1
ATOM 810 O O . GLN A 1 101 ? -7.099 7.922 5.727 1.00 83.88 101 GLN A O 1
ATOM 815 N N . CYS A 1 102 ? -7.332 6.568 7.498 1.00 83.00 102 CYS A N 1
ATOM 816 C CA . CYS A 1 102 ? -5.943 6.1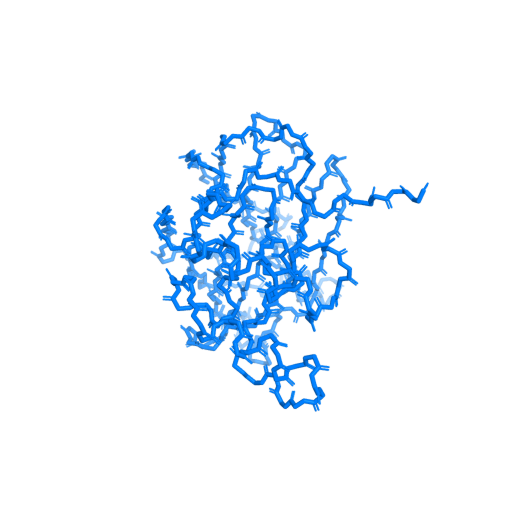41 7.483 1.00 83.00 102 CYS A CA 1
ATOM 817 C C . CYS A 1 102 ? -5.689 5.314 6.233 1.00 83.00 102 CYS A C 1
ATOM 819 O O . CYS A 1 102 ? -6.452 4.388 5.958 1.00 83.00 102 CYS A O 1
ATOM 821 N N . VAL A 1 103 ? -4.628 5.637 5.505 1.00 90.75 103 VAL A N 1
ATOM 822 C CA . VAL A 1 103 ? -4.098 4.817 4.425 1.00 90.75 103 VAL A CA 1
ATOM 823 C C . VAL A 1 103 ? -2.631 4.553 4.723 1.00 90.75 103 VAL A C 1
ATOM 825 O O . VAL A 1 103 ? -1.819 5.479 4.767 1.00 90.75 103 VAL A O 1
ATOM 828 N N . THR A 1 104 ? -2.294 3.280 4.883 1.00 89.38 104 THR A N 1
ATOM 829 C CA . THR A 1 104 ? -0.921 2.816 5.080 1.00 89.38 104 THR A CA 1
ATOM 830 C C . THR A 1 104 ? -0.502 2.005 3.868 1.00 89.38 104 THR A C 1
ATOM 832 O O . THR A 1 104 ? -1.226 1.105 3.448 1.00 89.38 104 THR A O 1
ATOM 835 N N . LEU A 1 105 ? 0.673 2.310 3.320 1.00 95.38 105 LEU A N 1
ATOM 836 C CA . LEU A 1 105 ? 1.324 1.490 2.306 1.00 95.38 105 LEU A CA 1
ATOM 837 C C . LEU A 1 105 ? 2.527 0.795 2.927 1.00 95.38 105 LEU A C 1
ATOM 839 O O . LEU A 1 105 ? 3.452 1.450 3.413 1.00 95.38 105 LEU A O 1
ATOM 843 N N . ARG A 1 106 ? 2.547 -0.528 2.830 1.00 94.56 106 ARG A N 1
ATOM 844 C CA . ARG A 1 106 ? 3.717 -1.358 3.089 1.00 94.56 106 ARG A CA 1
ATOM 845 C C . ARG A 1 106 ? 4.124 -2.075 1.814 1.00 94.56 106 ARG A C 1
ATOM 847 O O . ARG A 1 106 ? 3.299 -2.341 0.938 1.00 94.56 106 ARG A O 1
ATOM 854 N N . TYR A 1 107 ? 5.405 -2.386 1.712 1.00 96.69 107 TYR A N 1
ATOM 855 C CA . TYR A 1 107 ? 5.955 -3.113 0.582 1.00 96.69 107 TYR A CA 1
ATOM 856 C C . TYR A 1 107 ? 6.984 -4.137 1.044 1.00 96.69 107 TYR A C 1
ATOM 858 O O . TYR A 1 107 ? 7.595 -3.988 2.100 1.00 96.69 107 TYR A O 1
ATOM 866 N N . SER A 1 108 ? 7.176 -5.172 0.240 1.00 96.69 108 SER A N 1
ATOM 867 C CA . SER A 1 108 ? 8.178 -6.207 0.457 1.00 96.69 108 SER A CA 1
ATOM 868 C C . SER A 1 108 ? 8.874 -6.545 -0.860 1.00 96.69 108 SER A C 1
ATOM 870 O O . SER A 1 108 ? 8.290 -6.416 -1.940 1.00 96.69 108 SER A O 1
ATOM 872 N N . ILE A 1 109 ? 10.135 -6.962 -0.753 1.00 96.38 109 ILE A N 1
ATOM 873 C CA . ILE A 1 109 ? 10.982 -7.404 -1.870 1.00 96.38 109 ILE A CA 1
ATOM 874 C C . ILE A 1 109 ? 11.224 -8.922 -1.859 1.00 96.38 109 ILE A C 1
ATOM 876 O O . ILE A 1 109 ? 11.835 -9.447 -2.785 1.00 96.38 109 ILE A O 1
ATOM 880 N N . ASP A 1 110 ? 10.751 -9.616 -0.821 1.00 94.75 110 ASP A N 1
ATOM 881 C CA . ASP A 1 110 ? 10.894 -11.064 -0.613 1.00 94.75 110 ASP A CA 1
ATOM 882 C C . ASP A 1 110 ? 9.551 -11.773 -0.339 1.00 94.75 110 ASP A C 1
ATOM 884 O O . ASP A 1 110 ? 9.512 -12.988 -0.156 1.00 94.75 110 ASP A O 1
ATOM 888 N N . GLY A 1 111 ? 8.450 -11.019 -0.290 1.00 92.62 111 GLY A N 1
ATOM 889 C CA . GLY A 1 111 ? 7.099 -11.511 -0.031 1.00 92.62 111 GLY A CA 1
ATOM 890 C C . GLY A 1 111 ? 6.799 -11.847 1.429 1.00 92.62 111 GLY A C 1
ATOM 891 O O . GLY A 1 111 ? 5.677 -12.251 1.724 1.00 92.62 111 GLY A O 1
ATOM 892 N N . THR A 1 112 ? 7.754 -11.676 2.348 1.00 90.75 112 THR A N 1
ATOM 893 C CA . THR A 1 112 ? 7.590 -12.043 3.766 1.00 90.75 112 THR A CA 1
ATOM 894 C C . THR A 1 112 ? 7.888 -10.882 4.713 1.00 90.75 112 THR A C 1
ATOM 896 O O . THR A 1 112 ? 7.118 -10.636 5.641 1.00 90.75 112 THR A O 1
ATOM 899 N N . ASN A 1 113 ? 8.939 -10.103 4.457 1.00 86.25 113 ASN A N 1
ATOM 900 C CA . ASN A 1 113 ? 9.336 -8.963 5.276 1.00 86.25 113 ASN A CA 1
ATOM 901 C C . ASN A 1 113 ? 8.797 -7.663 4.678 1.00 86.25 113 ASN A C 1
ATOM 903 O O . ASN A 1 113 ? 9.258 -7.200 3.633 1.00 86.25 113 ASN A O 1
ATOM 907 N N . TYR A 1 114 ? 7.812 -7.067 5.351 1.00 88.69 114 TYR A N 1
ATOM 908 C CA . TYR A 1 114 ? 7.149 -5.846 4.896 1.00 88.69 114 TYR A CA 1
ATOM 909 C C . TYR A 1 114 ? 7.651 -4.604 5.629 1.00 88.69 114 TYR A C 1
ATOM 911 O O . TYR A 1 114 ? 7.502 -4.478 6.847 1.00 88.69 114 TYR A O 1
ATOM 919 N N . LEU A 1 115 ? 8.143 -3.640 4.854 1.00 86.94 115 LEU A N 1
ATOM 920 C CA . LEU A 1 115 ? 8.542 -2.313 5.306 1.00 86.94 115 LEU A CA 1
ATOM 921 C C . LEU A 1 115 ? 7.418 -1.308 5.053 1.00 86.94 115 LEU A C 1
ATOM 923 O O . LEU A 1 115 ? 6.771 -1.326 4.006 1.00 86.94 115 LEU A O 1
ATOM 927 N N . THR A 1 116 ? 7.203 -0.391 5.992 1.00 89.25 116 THR A N 1
ATOM 928 C CA . THR A 1 116 ? 6.254 0.712 5.805 1.00 89.25 116 THR A CA 1
ATOM 929 C C . THR A 1 116 ? 6.847 1.757 4.865 1.00 89.25 116 THR A C 1
ATOM 931 O O . THR A 1 116 ? 7.889 2.340 5.155 1.00 89.25 116 THR A O 1
ATOM 934 N N . ALA A 1 117 ? 6.181 2.013 3.736 1.00 92.62 117 ALA A N 1
ATOM 935 C CA . ALA A 1 117 ? 6.554 3.088 2.822 1.00 92.62 117 ALA A CA 1
ATOM 936 C C . ALA A 1 117 ? 6.108 4.445 3.372 1.00 92.62 117 ALA A C 1
ATOM 938 O O . ALA A 1 117 ? 6.900 5.386 3.388 1.00 92.62 117 ALA A O 1
ATOM 939 N N . PHE A 1 118 ? 4.848 4.528 3.810 1.00 89.50 118 PHE A N 1
ATOM 940 C CA . PHE A 1 118 ? 4.265 5.669 4.511 1.00 89.50 118 PHE A CA 1
ATOM 941 C C . PHE A 1 118 ? 2.934 5.283 5.165 1.00 89.50 118 PHE A C 1
ATOM 943 O O . PHE A 1 118 ? 2.310 4.280 4.809 1.00 89.50 118 PHE A O 1
ATOM 950 N N . SER A 1 119 ? 2.458 6.154 6.051 1.00 85.44 119 SER A N 1
ATOM 951 C CA . SER A 1 119 ? 1.052 6.219 6.420 1.00 85.44 119 SER A CA 1
ATOM 952 C C . SER A 1 119 ? 0.589 7.664 6.529 1.00 85.44 119 SER A C 1
ATOM 954 O O . SER A 1 119 ? 1.320 8.518 7.030 1.00 85.44 119 SER A O 1
ATOM 956 N N . ALA A 1 120 ? -0.608 7.938 6.020 1.00 85.56 120 ALA A N 1
ATOM 957 C CA . ALA A 1 120 ? -1.207 9.261 6.042 1.00 85.56 120 ALA A CA 1
ATOM 958 C C . ALA A 1 120 ? -2.733 9.189 5.971 1.00 85.56 120 ALA A C 1
ATOM 960 O O . ALA A 1 120 ? -3.328 8.150 5.688 1.00 85.56 120 ALA A O 1
ATOM 961 N N . ALA A 1 121 ? -3.374 10.324 6.236 1.00 83.00 121 ALA A N 1
ATOM 962 C CA . ALA A 1 121 ? -4.819 10.421 6.293 1.00 83.00 121 ALA A CA 1
ATOM 963 C C . ALA A 1 121 ? -5.441 11.014 5.022 1.00 83.00 121 ALA A C 1
ATOM 965 O O . ALA A 1 121 ? -4.998 12.033 4.495 1.00 83.00 121 ALA A O 1
ATOM 966 N N . LEU A 1 122 ? -6.553 10.418 4.606 1.00 88.06 122 LEU A N 1
ATOM 967 C CA . LEU A 1 122 ? -7.538 11.018 3.715 1.00 88.06 122 LEU A CA 1
ATOM 968 C C . LEU A 1 122 ? -8.299 12.162 4.422 1.00 88.06 122 LEU A C 1
ATOM 970 O O . LEU A 1 122 ? -8.413 12.180 5.652 1.00 88.06 122 LEU A O 1
ATOM 974 N N . PRO A 1 123 ? -8.877 13.113 3.668 1.00 88.12 123 PRO A N 1
ATOM 975 C CA . PRO A 1 123 ? -9.701 14.167 4.246 1.00 88.12 123 PRO A CA 1
ATOM 976 C C . PRO A 1 123 ? -11.013 13.609 4.817 1.00 88.12 123 PRO A C 1
ATOM 978 O O . PRO A 1 123 ? -11.480 12.522 4.464 1.00 88.12 123 PRO A O 1
ATOM 981 N N . THR A 1 124 ? -11.658 14.382 5.691 1.00 82.75 124 THR A N 1
ATOM 982 C CA . THR A 1 124 ? -12.986 14.026 6.208 1.00 82.75 124 THR A CA 1
ATOM 983 C C . THR A 1 124 ? -14.024 14.002 5.087 1.00 82.75 124 THR A C 1
ATOM 985 O O . THR A 1 124 ? -13.997 14.850 4.199 1.00 82.75 124 THR A O 1
ATOM 988 N N . GLY A 1 125 ? -14.978 13.071 5.160 1.00 82.44 125 GLY A N 1
ATOM 989 C CA . GLY A 1 125 ? -16.075 12.970 4.191 1.00 82.44 125 GLY A CA 1
ATOM 990 C C . GLY A 1 125 ? -15.767 12.142 2.939 1.00 82.44 125 GLY A C 1
ATOM 991 O O . GLY A 1 125 ? -16.630 12.025 2.072 1.00 82.44 125 GLY A O 1
ATOM 992 N N . VAL A 1 126 ? -14.581 11.527 2.831 1.00 88.06 126 VAL A N 1
ATOM 993 C CA . VAL A 1 126 ? -14.317 10.551 1.762 1.00 88.06 126 VAL A CA 1
ATOM 994 C C . VAL A 1 126 ? -15.220 9.336 1.945 1.00 88.06 126 VAL A C 1
ATOM 996 O O . VAL A 1 126 ? -15.128 8.620 2.941 1.00 88.06 126 VAL A O 1
ATOM 999 N N . THR A 1 127 ? -16.082 9.090 0.961 1.00 89.88 127 THR A N 1
ATOM 1000 C CA . THR A 1 127 ? -17.038 7.980 0.989 1.00 89.88 127 THR A CA 1
ATOM 1001 C C . THR A 1 127 ? -16.333 6.611 0.981 1.00 89.88 127 THR A C 1
ATOM 1003 O O . THR A 1 127 ? -15.191 6.513 0.517 1.00 89.88 127 THR A O 1
ATOM 1006 N N . PRO A 1 128 ? -17.021 5.525 1.377 1.00 89.50 128 PRO A N 1
ATOM 1007 C CA . PRO A 1 128 ? -16.482 4.161 1.297 1.00 89.50 128 PRO A CA 1
ATOM 1008 C C . PRO A 1 128 ? -16.262 3.621 -0.127 1.00 89.50 128 PRO A C 1
ATOM 1010 O O . PRO A 1 128 ? -15.727 2.530 -0.280 1.00 89.50 128 PRO A O 1
ATOM 1013 N N . ALA A 1 129 ? -16.691 4.334 -1.174 1.00 92.44 129 ALA A N 1
ATOM 1014 C CA . ALA A 1 129 ? -16.471 3.932 -2.564 1.00 92.44 129 ALA A CA 1
ATOM 1015 C C . ALA A 1 129 ? -14.989 4.006 -2.953 1.00 92.44 129 ALA A C 1
ATOM 1017 O O . ALA A 1 129 ? -14.318 4.986 -2.618 1.00 92.44 129 ALA A O 1
ATOM 1018 N N . GLN A 1 130 ? -14.498 2.999 -3.679 1.00 93.88 130 GLN A N 1
ATOM 1019 C CA . GLN A 1 130 ? -13.113 2.925 -4.139 1.00 93.88 130 GLN A CA 1
ATOM 1020 C C . GLN A 1 130 ? -12.971 2.240 -5.481 1.00 93.88 130 GLN A C 1
ATOM 1022 O O . GLN A 1 130 ? -13.850 1.488 -5.902 1.00 93.88 130 GLN A O 1
ATOM 1027 N N . ARG A 1 131 ? -11.844 2.493 -6.150 1.00 94.69 131 ARG A N 1
ATOM 1028 C CA . ARG A 1 131 ? -11.493 1.842 -7.414 1.00 94.69 131 ARG A CA 1
ATOM 1029 C C . ARG A 1 131 ? -10.005 1.535 -7.459 1.00 94.69 131 ARG A C 1
ATOM 1031 O O . ARG A 1 131 ? -9.198 2.449 -7.313 1.00 94.69 131 ARG A O 1
ATOM 1038 N N . VAL A 1 132 ? -9.662 0.282 -7.740 1.00 95.25 132 VAL A N 1
ATOM 1039 C CA . VAL A 1 132 ? -8.314 -0.082 -8.188 1.00 95.25 132 VAL A CA 1
ATOM 1040 C C . VAL A 1 132 ? -8.226 0.186 -9.682 1.00 95.25 132 VAL A C 1
ATOM 1042 O O . VAL A 1 132 ? -9.110 -0.229 -10.440 1.00 95.25 132 VAL A O 1
ATOM 1045 N N . ILE A 1 133 ? -7.175 0.877 -10.106 1.00 94.88 133 ILE A N 1
ATOM 1046 C CA . ILE A 1 133 ? -6.905 1.180 -11.509 1.00 94.88 133 ILE A CA 1
ATOM 1047 C C . ILE A 1 133 ? -5.480 0.739 -11.821 1.00 94.88 133 ILE A C 1
ATOM 1049 O O . ILE A 1 133 ? -4.548 1.128 -11.129 1.00 94.88 133 ILE A O 1
ATOM 1053 N N . ILE A 1 134 ? -5.324 -0.064 -12.867 1.00 93.75 134 ILE A N 1
ATOM 1054 C CA . ILE A 1 134 ? -4.019 -0.414 -13.436 1.00 93.75 134 ILE A CA 1
ATOM 1055 C C . ILE A 1 134 ? -3.914 0.288 -14.774 1.00 93.75 134 ILE A C 1
ATOM 1057 O O . ILE A 1 134 ? -4.805 0.116 -15.620 1.00 93.75 134 ILE A O 1
ATOM 1061 N N . ASP A 1 135 ? -2.835 1.035 -14.937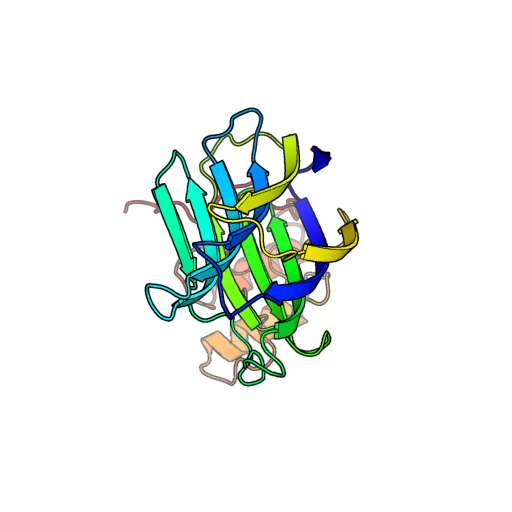 1.00 91.56 135 ASP A N 1
ATOM 1062 C CA . ASP A 1 135 ? -2.545 1.834 -16.112 1.00 91.56 135 ASP A CA 1
ATOM 1063 C C . ASP A 1 135 ? -1.070 1.706 -16.513 1.00 91.56 135 ASP A C 1
ATOM 1065 O O . ASP A 1 135 ? -0.217 1.309 -15.715 1.00 91.56 135 ASP A O 1
ATOM 1069 N N . GLY A 1 136 ? -0.776 2.048 -17.761 1.00 87.75 136 GLY A N 1
ATOM 1070 C CA . GLY A 1 136 ? 0.570 2.078 -18.305 1.00 87.75 136 GLY A CA 1
ATOM 1071 C C . GLY A 1 136 ? 0.713 3.259 -19.252 1.00 87.75 136 GLY A C 1
ATOM 1072 O O . GLY A 1 136 ? -0.071 3.411 -20.184 1.00 87.75 136 GLY A O 1
ATOM 1073 N N . ASN A 1 137 ? 1.726 4.089 -19.025 1.00 85.06 137 ASN A N 1
ATOM 1074 C CA . ASN A 1 137 ? 2.047 5.214 -19.893 1.00 85.06 137 ASN A CA 1
ATOM 1075 C C . ASN A 1 137 ? 3.409 4.976 -20.545 1.00 85.06 137 ASN A C 1
ATOM 1077 O O . ASN A 1 137 ? 4.401 4.731 -19.857 1.00 85.06 137 ASN A O 1
ATOM 1081 N N . VAL A 1 138 ? 3.462 5.048 -21.870 1.00 85.38 138 VAL A N 1
ATOM 1082 C CA . VAL A 1 138 ? 4.693 4.883 -22.640 1.00 85.38 138 VAL A CA 1
ATOM 1083 C C . VAL A 1 138 ? 4.813 6.012 -23.650 1.00 85.38 138 VAL A C 1
ATOM 1085 O O . VAL A 1 138 ? 3.886 6.284 -24.408 1.00 85.38 138 VAL A O 1
ATOM 1088 N N . TRP A 1 139 ? 5.979 6.648 -23.683 1.00 81.00 139 TRP A N 1
ATOM 1089 C CA . TRP A 1 139 ? 6.317 7.615 -24.727 1.00 81.00 139 TRP A CA 1
ATOM 1090 C C . TRP A 1 139 ? 6.907 6.922 -25.955 1.00 81.00 139 TRP A C 1
ATOM 1092 O O . TRP A 1 139 ? 6.573 7.266 -27.084 1.00 81.00 139 TRP A O 1
ATOM 1102 N N . THR A 1 140 ? 7.712 5.879 -25.730 1.00 79.88 140 THR A N 1
ATOM 1103 C CA . THR A 1 140 ? 8.201 4.976 -26.778 1.00 79.88 140 THR A CA 1
ATOM 1104 C C . THR A 1 140 ? 7.962 3.544 -26.327 1.00 79.88 140 THR A C 1
ATOM 1106 O O . THR A 1 140 ? 8.440 3.134 -25.270 1.00 79.88 140 THR A O 1
ATOM 1109 N N . THR A 1 141 ? 7.212 2.774 -27.117 1.00 74.06 141 THR A N 1
ATOM 1110 C CA . THR A 1 141 ? 6.902 1.381 -26.771 1.00 74.06 141 THR A CA 1
ATOM 1111 C C . THR A 1 141 ? 8.163 0.530 -26.866 1.00 74.06 141 THR A C 1
ATOM 1113 O O . THR A 1 141 ? 8.791 0.477 -27.919 1.00 74.06 141 THR A O 1
ATOM 1116 N N . ALA A 1 142 ? 8.499 -0.173 -25.786 1.00 81.06 142 ALA A N 1
ATOM 1117 C CA . ALA A 1 142 ? 9.642 -1.083 -25.752 1.00 81.06 142 ALA A CA 1
ATOM 1118 C C . ALA A 1 142 ? 9.317 -2.463 -25.162 1.00 81.06 142 ALA A C 1
ATOM 1120 O O . ALA A 1 142 ? 10.212 -3.230 -24.809 1.00 81.06 142 ALA A O 1
ATOM 1121 N N . GLY A 1 143 ? 8.023 -2.779 -25.058 1.00 86.19 143 GLY A N 1
ATOM 1122 C CA . GLY A 1 143 ? 7.548 -4.065 -24.552 1.00 86.19 143 GLY A CA 1
ATOM 1123 C C . GLY A 1 143 ? 7.649 -4.216 -23.036 1.00 86.19 143 GLY A C 1
ATOM 1124 O O . GLY A 1 143 ? 7.644 -5.346 -22.563 1.00 86.19 143 GLY A O 1
ATOM 1125 N N . SER A 1 144 ? 7.751 -3.120 -22.274 1.00 90.44 144 SER A N 1
ATOM 1126 C CA . SER A 1 144 ? 7.623 -3.191 -20.816 1.00 90.44 144 SER A CA 1
ATOM 1127 C C . SER A 1 144 ? 6.213 -3.596 -20.416 1.00 90.44 144 SER A C 1
ATOM 1129 O O . SER A 1 144 ? 5.236 -3.091 -20.970 1.00 90.44 144 SER A O 1
ATOM 1131 N N . TYR A 1 145 ? 6.112 -4.457 -19.415 1.00 91.62 145 TYR A N 1
ATOM 1132 C CA . TYR A 1 145 ? 4.845 -4.858 -18.823 1.00 91.62 145 TYR A CA 1
ATOM 1133 C C . TYR A 1 145 ? 5.029 -5.169 -17.341 1.00 91.62 145 TYR A C 1
ATOM 1135 O O . TYR A 1 145 ? 6.142 -5.266 -16.819 1.00 91.62 145 TYR A O 1
ATOM 1143 N N . VAL A 1 146 ? 3.907 -5.316 -16.657 1.00 94.56 146 VAL A N 1
ATOM 1144 C CA . VAL A 1 146 ? 3.839 -5.810 -15.289 1.00 94.56 146 VAL A CA 1
ATOM 1145 C C . VAL A 1 146 ? 2.824 -6.936 -15.265 1.00 94.56 146 VAL A C 1
ATOM 1147 O O . VAL A 1 146 ? 1.738 -6.796 -15.832 1.00 94.56 146 VAL A O 1
ATOM 1150 N N . ASP A 1 147 ? 3.197 -8.046 -14.642 1.00 95.50 147 ASP A N 1
ATOM 1151 C CA . ASP A 1 147 ? 2.241 -9.092 -14.310 1.00 95.50 147 ASP A CA 1
ATOM 1152 C C . ASP A 1 147 ? 1.748 -8.868 -12.879 1.00 95.50 147 ASP A C 1
ATOM 1154 O O . ASP A 1 147 ? 2.543 -8.726 -11.947 1.00 95.50 147 ASP A O 1
ATOM 1158 N N . TRP A 1 148 ? 0.433 -8.751 -12.724 1.00 94.69 148 TRP A N 1
ATOM 1159 C CA . TRP A 1 148 ? -0.212 -8.572 -11.428 1.00 94.69 148 TRP A CA 1
ATOM 1160 C C . TRP A 1 148 ? -0.796 -9.917 -11.021 1.00 94.69 148 TRP A C 1
ATOM 1162 O O . TRP A 1 148 ? -1.938 -10.217 -11.365 1.00 94.69 148 TRP A O 1
ATOM 1172 N N . ASP A 1 149 ? -0.002 -10.703 -10.294 1.00 95.50 149 ASP A N 1
ATOM 1173 C CA . ASP A 1 149 ? -0.307 -12.091 -9.916 1.00 95.50 149 ASP A CA 1
ATOM 1174 C C . ASP A 1 149 ? -1.693 -12.194 -9.246 1.00 95.50 149 ASP A C 1
ATOM 1176 O O . ASP A 1 149 ? -2.576 -12.945 -9.660 1.00 95.50 149 ASP A O 1
ATOM 1180 N N . TYR A 1 150 ? -1.941 -11.325 -8.263 1.00 94.88 150 TYR A N 1
ATOM 1181 C CA . TYR A 1 150 ? -3.245 -11.181 -7.624 1.00 94.88 150 TYR A CA 1
ATOM 1182 C C . TYR A 1 150 ? -3.498 -9.743 -7.189 1.00 94.88 150 TYR A C 1
ATOM 1184 O O . TYR A 1 150 ? -2.573 -9.002 -6.865 1.00 94.88 150 TYR A O 1
ATOM 1192 N N . ILE A 1 151 ? -4.773 -9.362 -7.111 1.00 94.56 151 ILE A N 1
ATOM 1193 C CA . ILE A 1 151 ? -5.246 -8.169 -6.402 1.00 94.56 151 ILE A CA 1
ATOM 1194 C C . ILE A 1 151 ? -6.385 -8.627 -5.505 1.00 94.56 151 ILE A C 1
ATOM 1196 O O . ILE A 1 151 ? -7.482 -8.923 -5.977 1.00 94.56 151 ILE A O 1
ATOM 1200 N N . TYR A 1 152 ? -6.098 -8.720 -4.214 1.00 93.94 152 TYR A N 1
ATOM 1201 C CA . TYR A 1 152 ? -7.004 -9.269 -3.217 1.00 93.94 152 TYR A CA 1
ATOM 1202 C C . TYR A 1 152 ? -7.329 -8.203 -2.178 1.00 93.94 152 TYR A C 1
ATOM 1204 O O . TYR A 1 152 ? -6.419 -7.556 -1.671 1.00 93.94 152 TYR A O 1
ATOM 1212 N N . VAL A 1 153 ? -8.613 -8.016 -1.871 1.00 93.25 153 VAL A N 1
ATOM 1213 C CA . VAL A 1 153 ? -9.090 -7.062 -0.861 1.00 93.25 153 VAL A CA 1
ATOM 1214 C C . VAL A 1 153 ? -9.800 -7.832 0.238 1.00 93.25 153 VAL A C 1
ATOM 1216 O O . VAL A 1 153 ? -10.776 -8.529 -0.031 1.00 93.25 153 VAL A O 1
ATOM 1219 N N . ASP A 1 154 ? -9.328 -7.662 1.468 1.00 89.00 154 ASP A N 1
ATOM 1220 C CA . ASP A 1 154 ? -9.856 -8.311 2.658 1.00 89.00 154 ASP A CA 1
ATOM 1221 C C . ASP A 1 154 ? -10.433 -7.276 3.636 1.00 89.00 154 ASP A C 1
ATOM 1223 O O . ASP A 1 154 ? -9.672 -6.504 4.228 1.00 89.00 154 ASP A O 1
ATOM 1227 N N . PRO A 1 155 ? -11.760 -7.225 3.835 1.00 81.25 155 PRO A N 1
ATOM 1228 C CA . PRO A 1 155 ? -12.373 -6.313 4.797 1.00 81.25 155 PRO A CA 1
ATOM 1229 C C . PRO A 1 155 ? -12.212 -6.759 6.262 1.00 81.25 155 PRO A C 1
ATOM 1231 O O . PRO A 1 155 ? -12.540 -5.990 7.160 1.00 81.25 155 PRO A O 1
ATOM 1234 N N . THR A 1 156 ? -11.738 -7.981 6.529 1.00 67.69 156 THR A N 1
ATOM 1235 C CA . THR A 1 156 ? -11.712 -8.569 7.882 1.00 67.69 156 THR A CA 1
ATOM 1236 C C . THR A 1 156 ? -10.388 -8.392 8.623 1.00 67.69 156 THR A C 1
ATOM 1238 O O . THR A 1 156 ? -10.347 -8.545 9.838 1.00 67.69 156 THR A O 1
ATOM 1241 N N . LEU A 1 157 ? -9.318 -8.008 7.924 1.00 65.56 157 LEU A N 1
ATOM 1242 C CA . LEU A 1 157 ? -7.963 -7.885 8.483 1.00 65.56 157 LEU A CA 1
ATOM 1243 C C . LEU A 1 157 ? -7.619 -6.464 8.952 1.00 65.56 157 LEU A C 1
ATOM 1245 O O . LEU A 1 157 ? -6.468 -6.036 8.885 1.00 65.56 157 LEU A O 1
ATOM 1249 N N . VAL A 1 158 ? -8.624 -5.700 9.373 1.00 64.50 158 VAL A N 1
ATOM 1250 C CA . VAL A 1 158 ? -8.446 -4.295 9.748 1.00 64.50 158 VAL A CA 1
ATOM 1251 C C . VAL A 1 158 ? -7.970 -4.226 11.191 1.00 64.50 158 VAL A C 1
ATOM 1253 O O . VAL A 1 158 ? -8.667 -4.729 12.071 1.00 64.50 158 VAL A O 1
ATOM 1256 N N . PRO A 1 159 ? -6.826 -3.582 11.461 1.00 65.31 159 PRO A N 1
ATOM 1257 C CA . PRO A 1 159 ? -6.315 -3.529 12.817 1.00 65.31 159 PRO A CA 1
ATOM 1258 C C . PRO A 1 159 ? -7.251 -2.756 13.751 1.00 65.31 159 PRO A C 1
ATOM 1260 O O . PRO A 1 159 ? -7.729 -1.665 13.406 1.00 65.31 159 PRO A O 1
ATOM 1263 N N . LEU A 1 160 ? -7.498 -3.310 14.938 1.00 71.56 160 LEU A N 1
ATOM 1264 C CA . LEU A 1 160 ? -8.426 -2.730 15.902 1.00 71.56 160 LEU A CA 1
ATOM 1265 C C . LEU A 1 160 ? -7.829 -1.490 16.576 1.00 71.56 160 LEU A C 1
ATOM 1267 O O . LEU A 1 160 ? -6.618 -1.309 16.694 1.00 71.56 160 LEU A O 1
ATOM 1271 N N . ARG A 1 161 ? -8.705 -0.586 17.017 1.00 72.94 161 ARG A N 1
ATOM 1272 C CA . ARG A 1 161 ? -8.282 0.601 17.760 1.00 72.94 161 ARG A CA 1
ATOM 1273 C C . ARG A 1 161 ? -7.862 0.194 19.172 1.00 72.94 161 ARG A C 1
ATOM 1275 O O . ARG A 1 161 ? -8.698 -0.315 19.909 1.00 72.94 161 ARG A O 1
ATOM 1282 N N . GLY A 1 162 ? -6.618 0.485 19.547 1.00 77.44 162 GLY A N 1
ATOM 1283 C CA . GLY A 1 162 ? -6.036 0.056 20.825 1.00 77.44 162 GLY A CA 1
ATOM 1284 C C . GLY A 1 162 ? -5.332 -1.302 20.772 1.00 77.44 162 GLY A C 1
ATOM 1285 O O . GLY A 1 162 ? -4.776 -1.706 21.782 1.00 77.44 162 GLY A O 1
ATOM 1286 N N . ASP A 1 163 ? -5.320 -1.962 19.611 1.00 82.19 163 ASP A N 1
ATOM 1287 C CA . ASP A 1 163 ? -4.504 -3.148 19.337 1.00 82.19 163 ASP A CA 1
ATOM 1288 C C . ASP A 1 163 ? -3.101 -2.668 18.921 1.00 82.19 163 ASP A C 1
ATOM 1290 O O . ASP A 1 163 ? -2.887 -2.169 17.804 1.00 82.19 163 ASP A O 1
ATOM 1294 N N . LEU A 1 164 ? -2.177 -2.708 19.881 1.00 84.62 164 LEU A N 1
ATOM 1295 C CA . LEU A 1 164 ? -0.821 -2.169 19.783 1.00 84.62 164 LEU A CA 1
ATOM 1296 C C . LEU A 1 164 ? 0.181 -3.207 19.286 1.00 84.62 164 LEU A C 1
ATOM 1298 O O . LEU A 1 164 ? 1.212 -2.822 18.731 1.00 84.62 164 LEU A O 1
ATOM 1302 N N . ASN A 1 165 ? -0.102 -4.493 19.476 1.00 83.25 165 ASN A N 1
ATOM 1303 C CA . ASN A 1 165 ? 0.752 -5.579 19.001 1.00 83.25 165 ASN A CA 1
ATOM 1304 C C . ASN A 1 165 ? 0.332 -6.108 17.611 1.00 83.25 165 ASN A C 1
ATOM 1306 O O . ASN A 1 165 ? 1.102 -6.820 16.968 1.00 83.25 165 ASN A O 1
ATOM 1310 N N . GLY A 1 166 ? -0.840 -5.707 17.109 1.00 77.38 166 GLY A N 1
ATOM 1311 C CA . GLY A 1 166 ? -1.383 -6.096 15.810 1.00 77.38 166 GLY A CA 1
ATOM 1312 C C . GLY A 1 166 ? -1.971 -7.509 15.776 1.00 77.38 166 GLY A C 1
ATOM 1313 O O . GLY A 1 166 ? -2.052 -8.086 14.689 1.00 77.38 166 GLY A O 1
ATOM 1314 N N . ASP A 1 167 ? -2.334 -8.090 16.924 1.00 78.81 167 ASP A N 1
ATOM 1315 C CA . ASP A 1 167 ? -2.856 -9.461 17.013 1.00 78.81 167 ASP A CA 1
ATOM 1316 C C . ASP A 1 167 ? -4.357 -9.578 16.682 1.00 78.81 167 ASP A C 1
ATOM 1318 O O . ASP A 1 167 ? -4.898 -10.686 16.599 1.00 78.81 167 ASP A O 1
ATOM 1322 N N . GLY A 1 168 ? -5.020 -8.447 16.419 1.00 76.44 168 GLY A N 1
ATOM 1323 C CA . GLY A 1 168 ? -6.437 -8.387 16.083 1.00 76.44 168 GLY A CA 1
ATOM 1324 C C . GLY A 1 168 ? -7.361 -8.461 17.298 1.00 76.44 168 GLY A C 1
ATOM 1325 O O . GLY A 1 168 ? -8.569 -8.629 17.121 1.00 76.44 168 GLY A O 1
ATOM 1326 N N . VAL A 1 169 ? -6.837 -8.332 18.517 1.00 82.44 169 VAL A N 1
ATOM 1327 C CA . VAL A 1 169 ? -7.589 -8.288 19.773 1.00 82.44 169 VAL A CA 1
ATOM 1328 C C . VAL A 1 169 ? -7.140 -7.062 20.570 1.00 82.44 169 VAL A C 1
ATOM 1330 O O . VAL A 1 169 ? -5.975 -6.713 20.582 1.00 82.44 169 VAL A O 1
ATOM 1333 N N . VAL A 1 170 ? -8.069 -6.394 21.259 1.00 85.75 170 VAL A N 1
ATOM 1334 C CA . VAL A 1 170 ? -7.733 -5.312 22.202 1.00 85.75 170 VAL A CA 1
ATOM 1335 C C . VAL A 1 170 ? -7.852 -5.860 23.615 1.00 85.75 170 VAL A C 1
ATOM 1337 O O . VAL A 1 170 ? -8.950 -6.205 24.056 1.00 85.75 170 VAL A O 1
ATOM 1340 N N . ASN A 1 171 ? -6.731 -6.012 24.318 1.00 89.75 171 ASN A N 1
ATOM 1341 C CA . ASN A 1 171 ? -6.706 -6.646 25.636 1.00 89.75 171 ASN A CA 1
ATOM 1342 C C . ASN A 1 171 ? -5.579 -6.113 26.556 1.00 89.75 171 ASN A C 1
ATOM 1344 O O . ASN A 1 171 ? -4.945 -5.089 26.302 1.00 89.75 171 ASN A O 1
ATOM 1348 N N . LEU A 1 172 ? -5.343 -6.786 27.692 1.00 92.31 172 LEU A N 1
ATOM 1349 C CA . LEU A 1 172 ? -4.319 -6.369 28.661 1.00 92.31 172 LEU A CA 1
ATOM 1350 C C . LEU A 1 172 ? -2.893 -6.423 28.098 1.00 92.31 172 LEU A C 1
ATOM 1352 O O . LEU A 1 172 ? -2.039 -5.700 28.604 1.00 92.31 172 LEU A O 1
ATOM 1356 N N . ALA A 1 173 ? -2.612 -7.257 27.095 1.00 91.75 173 ALA A N 1
ATOM 1357 C CA . ALA A 1 173 ? -1.313 -7.303 26.434 1.00 91.75 173 ALA A CA 1
ATOM 1358 C C . ALA A 1 173 ? -0.982 -5.951 25.791 1.00 91.75 173 ALA A C 1
ATOM 1360 O O . ALA A 1 173 ? 0.124 -5.448 25.997 1.00 91.75 173 ALA A O 1
ATOM 1361 N N . ASP A 1 174 ? -1.957 -5.314 25.138 1.00 88.12 174 ASP A N 1
ATOM 1362 C CA . ASP A 1 174 ? -1.814 -3.968 24.583 1.00 88.12 174 ASP A CA 1
ATOM 1363 C C . ASP A 1 174 ? -1.590 -2.929 25.682 1.00 88.12 174 ASP A C 1
ATOM 1365 O O . ASP A 1 174 ? -0.668 -2.119 25.609 1.00 88.12 174 ASP A O 1
ATOM 1369 N N . ALA A 1 175 ? -2.371 -2.988 26.767 1.00 90.25 175 ALA A N 1
ATOM 1370 C CA . ALA A 1 175 ? -2.208 -2.066 27.893 1.00 90.25 175 ALA A CA 1
ATOM 1371 C C . ALA A 1 175 ? -0.822 -2.199 28.554 1.00 90.25 175 ALA A C 1
ATOM 1373 O O . ALA A 1 175 ? -0.188 -1.201 28.902 1.00 90.25 175 ALA A O 1
ATOM 1374 N N . ILE A 1 176 ? -0.325 -3.430 28.713 1.00 90.44 176 ILE A N 1
ATOM 1375 C CA . ILE A 1 176 ? 1.015 -3.709 29.243 1.00 90.44 176 ILE A CA 1
ATOM 1376 C C . ILE A 1 176 ? 2.087 -3.195 28.281 1.00 90.44 176 ILE A C 1
ATOM 1378 O O . ILE A 1 176 ? 3.084 -2.633 28.738 1.00 90.44 176 ILE A O 1
ATOM 1382 N N . LEU A 1 177 ? 1.902 -3.374 26.972 1.00 89.56 177 LEU A N 1
ATOM 1383 C CA . LEU A 1 177 ? 2.823 -2.877 25.955 1.00 89.56 177 LEU A CA 1
ATOM 1384 C C . LEU A 1 177 ? 2.916 -1.346 25.996 1.00 89.56 177 LEU A C 1
ATOM 1386 O O . LEU A 1 177 ? 4.023 -0.808 26.046 1.00 89.56 177 LEU A O 1
ATOM 1390 N N . ALA A 1 178 ? 1.778 -0.655 26.110 1.00 88.69 178 ALA A N 1
ATOM 1391 C CA . ALA A 1 178 ? 1.749 0.791 26.299 1.00 88.69 178 ALA A CA 1
ATOM 1392 C C . ALA A 1 178 ? 2.462 1.236 27.583 1.00 88.69 178 ALA A C 1
ATOM 1394 O O . ALA A 1 178 ? 3.284 2.150 27.552 1.00 88.69 178 ALA A O 1
ATOM 1395 N N . LEU A 1 179 ? 2.222 0.554 28.710 1.00 89.56 179 LEU A N 1
ATOM 1396 C CA . LEU A 1 179 ? 2.892 0.851 29.982 1.00 89.56 179 LEU A CA 1
ATOM 1397 C C . LEU A 1 179 ? 4.406 0.620 29.930 1.00 89.56 179 LEU A C 1
ATOM 1399 O O . LEU A 1 179 ? 5.159 1.397 30.516 1.00 89.56 179 LEU A O 1
ATOM 1403 N N . LYS A 1 180 ? 4.870 -0.436 29.246 1.00 89.81 180 LYS A N 1
ATOM 1404 C CA . LYS A 1 180 ? 6.306 -0.694 29.053 1.00 89.81 180 LYS A CA 1
ATOM 1405 C C . LYS A 1 180 ? 6.966 0.485 28.349 1.00 89.81 180 LYS A C 1
ATOM 1407 O O . LYS A 1 180 ? 7.987 0.973 28.829 1.00 89.81 180 LYS A O 1
ATOM 1412 N N . VAL A 1 181 ? 6.356 0.966 27.271 1.00 87.69 181 VAL A N 1
ATOM 1413 C CA . VAL A 1 181 ? 6.893 2.078 26.478 1.00 87.69 181 VAL A CA 1
ATOM 1414 C C . VAL A 1 181 ? 6.809 3.399 27.226 1.00 87.69 181 VAL A C 1
ATOM 1416 O O . VAL A 1 181 ? 7.798 4.126 27.274 1.00 87.69 181 VAL A O 1
ATOM 1419 N N . ALA A 1 182 ? 5.698 3.658 27.918 1.00 86.56 182 ALA A N 1
ATOM 1420 C CA . ALA A 1 182 ? 5.557 4.812 28.805 1.00 86.56 182 ALA A CA 1
ATOM 1421 C C . ALA A 1 182 ? 6.629 4.829 29.914 1.00 86.56 182 ALA A C 1
ATOM 1423 O O . ALA A 1 182 ? 7.097 5.889 30.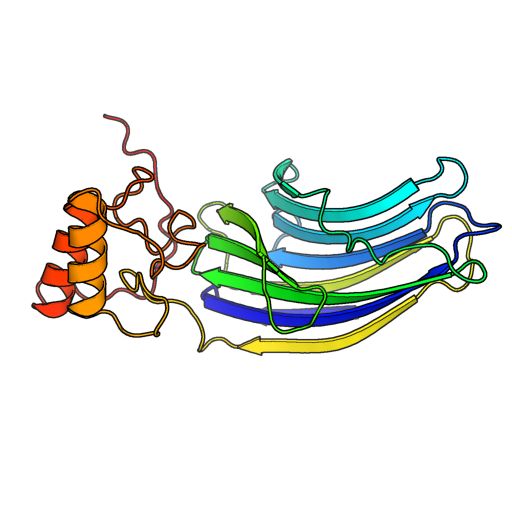323 1.00 86.56 182 ALA A O 1
ATOM 1424 N N . ALA A 1 183 ? 7.051 3.650 30.383 1.00 87.88 183 ALA A N 1
ATOM 1425 C CA . ALA A 1 183 ? 8.124 3.473 31.360 1.00 87.88 183 ALA A CA 1
ATOM 1426 C C . ALA A 1 183 ? 9.541 3.458 30.747 1.00 87.88 183 ALA A C 1
ATOM 1428 O O . ALA A 1 183 ? 10.503 3.166 31.459 1.00 87.88 183 ALA A O 1
ATOM 1429 N N . GLY A 1 184 ? 9.688 3.742 29.448 1.00 84.38 184 GLY A N 1
ATOM 1430 C CA . GLY A 1 184 ? 10.975 3.786 28.750 1.00 84.38 184 GLY A CA 1
ATOM 1431 C C . GLY A 1 184 ? 11.607 2.416 28.485 1.00 84.38 184 GLY A C 1
ATOM 1432 O O . GLY A 1 184 ? 12.823 2.335 28.317 1.00 84.38 184 GLY A O 1
ATOM 1433 N N . LYS A 1 185 ? 10.816 1.335 28.490 1.00 86.25 185 LYS A N 1
ATOM 1434 C CA . LYS A 1 185 ? 11.266 -0.018 28.126 1.00 86.25 185 LYS A CA 1
ATOM 1435 C C . LYS A 1 185 ? 11.050 -0.296 26.636 1.00 86.25 185 LYS A C 1
ATOM 1437 O O . LYS A 1 185 ? 10.280 0.401 25.981 1.00 86.25 185 LYS A O 1
ATOM 1442 N N . ASP A 1 186 ? 11.725 -1.333 26.136 1.00 75.12 186 ASP A N 1
ATOM 1443 C CA . ASP A 1 186 ? 11.738 -1.708 24.717 1.00 75.12 186 ASP A CA 1
ATOM 1444 C C . ASP A 1 186 ? 10.340 -1.811 24.089 1.00 75.12 186 ASP A C 1
ATOM 1446 O O . ASP A 1 186 ? 9.400 -2.355 24.676 1.00 75.12 186 ASP A O 1
ATOM 1450 N N . SER A 1 187 ? 10.253 -1.315 22.854 1.00 71.69 187 SER A N 1
ATOM 1451 C CA . SER A 1 187 ? 9.048 -1.172 22.032 1.00 71.69 187 SER A CA 1
ATOM 1452 C C . SER A 1 187 ? 8.946 -2.208 20.906 1.00 71.69 187 SER A C 1
ATOM 1454 O O . SER A 1 187 ? 8.155 -2.028 19.985 1.00 71.69 187 SER A O 1
ATOM 1456 N N . ASN A 1 188 ? 9.751 -3.275 20.945 1.00 74.25 188 ASN A N 1
ATOM 1457 C CA . ASN A 1 188 ? 9.92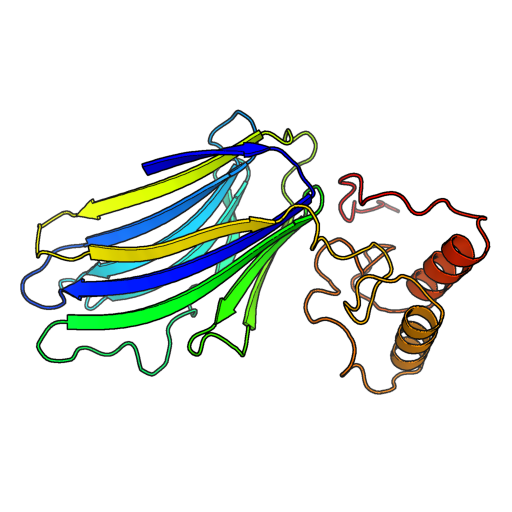3 -4.208 19.819 1.00 74.25 188 ASN A CA 1
ATOM 1458 C C . ASN A 1 188 ? 8.634 -4.937 19.401 1.00 74.25 188 ASN A C 1
ATOM 1460 O O . ASN A 1 188 ? 8.537 -5.369 18.257 1.00 74.25 188 ASN A O 1
ATOM 1464 N N . ASP A 1 189 ? 7.655 -5.032 20.303 1.00 78.44 189 ASP A N 1
ATOM 1465 C CA . ASP A 1 189 ? 6.368 -5.686 20.043 1.00 78.44 189 ASP A CA 1
ATOM 1466 C C . ASP A 1 189 ? 5.289 -4.703 19.557 1.00 78.44 189 ASP A C 1
ATOM 1468 O O . ASP A 1 189 ? 4.158 -5.109 19.304 1.00 78.44 189 ASP A O 1
ATOM 1472 N N . ILE A 1 190 ? 5.604 -3.406 19.440 1.00 79.00 190 ILE A N 1
ATOM 1473 C CA . ILE A 1 190 ? 4.669 -2.424 18.890 1.00 79.00 190 ILE A CA 1
ATOM 1474 C C . ILE A 1 190 ? 4.663 -2.534 17.378 1.00 79.00 190 ILE A C 1
ATOM 1476 O O . ILE A 1 190 ? 5.693 -2.424 16.708 1.00 79.00 190 ILE A O 1
ATOM 1480 N N . ARG A 1 191 ? 3.462 -2.664 16.829 1.00 73.81 191 ARG A N 1
ATOM 1481 C CA . ARG A 1 191 ? 3.233 -2.560 15.393 1.00 73.81 191 ARG A CA 1
ATOM 1482 C C . ARG A 1 191 ? 3.822 -1.259 14.829 1.00 73.81 191 ARG A C 1
ATOM 1484 O O . ARG A 1 191 ? 3.594 -0.163 15.338 1.00 73.81 191 ARG A O 1
ATOM 1491 N N . MET A 1 192 ? 4.574 -1.367 13.734 1.00 65.00 192 MET A N 1
ATOM 1492 C CA . MET A 1 192 ? 5.287 -0.230 13.123 1.00 65.00 192 MET A CA 1
ATOM 1493 C C . MET A 1 192 ? 4.372 0.903 12.639 1.00 65.00 192 MET A C 1
ATOM 1495 O O . MET A 1 192 ? 4.832 2.020 12.415 1.00 65.00 192 MET A O 1
ATOM 1499 N N . ASP A 1 193 ? 3.085 0.632 12.456 1.00 59.53 193 ASP A N 1
ATOM 1500 C CA . ASP A 1 193 ? 2.066 1.606 12.087 1.00 59.53 193 ASP A CA 1
ATOM 1501 C C . ASP A 1 193 ? 1.366 2.200 13.330 1.00 59.53 193 ASP A C 1
ATOM 1503 O O . ASP A 1 193 ? 0.228 2.652 13.264 1.00 59.53 193 ASP A O 1
ATOM 1507 N N . PHE A 1 194 ? 2.058 2.265 14.475 1.00 62.84 194 PHE A N 1
ATOM 1508 C CA . PHE A 1 194 ? 1.542 2.902 15.689 1.00 62.84 194 PHE A CA 1
ATOM 1509 C C . PHE A 1 194 ? 1.060 4.348 15.451 1.00 62.84 194 PHE A C 1
ATOM 1511 O O . PHE A 1 194 ? -0.091 4.695 15.727 1.00 62.84 194 PHE A O 1
ATOM 1518 N N . ALA A 1 195 ? 1.929 5.177 14.861 1.00 56.56 195 ALA A N 1
ATOM 1519 C CA . ALA A 1 195 ? 1.642 6.582 14.550 1.00 56.56 195 ALA A CA 1
ATOM 1520 C C . ALA A 1 195 ? 0.591 6.753 13.431 1.00 56.56 195 ALA A C 1
ATOM 1522 O O . ALA A 1 195 ? 0.138 7.857 13.129 1.00 56.56 195 ALA A O 1
ATOM 1523 N N . ALA A 1 196 ? 0.204 5.657 12.782 1.00 55.91 196 ALA A N 1
ATOM 1524 C CA . ALA A 1 196 ? -0.638 5.630 11.604 1.00 55.91 196 ALA A CA 1
ATOM 1525 C C . ALA A 1 196 ? -2.108 5.384 11.977 1.00 55.91 196 ALA A C 1
ATOM 1527 O O . ALA A 1 196 ? -2.653 4.308 11.753 1.00 55.91 196 ALA A O 1
ATOM 1528 N N . CYS A 1 197 ? -2.756 6.416 12.534 1.00 57.34 197 CYS A N 1
ATOM 1529 C CA . CYS A 1 197 ? -4.216 6.542 12.690 1.00 57.34 197 CYS A CA 1
ATOM 1530 C C . CYS A 1 197 ? -4.949 5.242 13.100 1.00 57.34 197 CYS A C 1
ATOM 1532 O O . CYS A 1 197 ? -5.724 4.677 12.326 1.00 57.34 197 CYS A O 1
ATOM 1534 N N . GLY A 1 198 ? -4.758 4.817 14.351 1.00 57.66 198 GLY A N 1
ATOM 1535 C CA . GLY A 1 198 ? -5.549 3.739 14.953 1.00 57.66 198 GLY A CA 1
ATOM 1536 C C . GLY A 1 198 ? -5.004 3.234 16.288 1.00 57.66 198 GLY A C 1
ATOM 1537 O O . GLY A 1 198 ? -5.793 2.898 17.168 1.00 57.66 198 GLY A O 1
ATOM 1538 N N . ALA A 1 199 ? -3.684 3.232 16.458 1.00 61.53 199 ALA A N 1
ATOM 1539 C CA . ALA A 1 199 ? -3.022 2.813 17.692 1.00 61.53 199 ALA A CA 1
ATOM 1540 C C . ALA A 1 199 ? -2.613 4.003 18.579 1.00 61.53 199 ALA A C 1
ATOM 1542 O O . ALA A 1 199 ? -2.748 3.902 19.791 1.00 61.53 199 ALA A O 1
ATOM 1543 N N . ASP A 1 200 ? -2.220 5.139 17.993 1.00 68.19 200 ASP A N 1
ATOM 1544 C CA . ASP A 1 200 ? -2.168 6.432 18.689 1.00 68.19 200 ASP A CA 1
ATOM 1545 C C . ASP A 1 200 ? -3.598 6.963 18.900 1.00 68.19 200 ASP A C 1
ATOM 1547 O O . ASP A 1 200 ? -4.312 7.322 17.952 1.00 68.19 200 ASP A O 1
ATOM 1551 N N . LEU A 1 201 ? -4.076 6.911 20.146 1.00 73.62 201 LEU A N 1
ATOM 1552 C CA . LEU A 1 201 ? -5.494 7.065 20.465 1.00 73.62 201 LEU A CA 1
ATOM 1553 C C . LEU A 1 201 ? -5.865 8.510 20.759 1.00 73.62 201 LEU A C 1
ATOM 1555 O O . LEU A 1 201 ? -7.026 8.889 20.531 1.00 73.62 201 LEU A O 1
ATOM 1559 N N . ASN A 1 202 ? -4.916 9.286 21.276 1.00 72.12 202 ASN A N 1
ATOM 1560 C CA . ASN A 1 202 ? -5.067 10.705 21.573 1.00 72.12 202 ASN A CA 1
ATOM 1561 C C . ASN A 1 202 ? -4.383 11.605 20.529 1.00 72.12 202 ASN A C 1
ATOM 1563 O O . ASN A 1 202 ? -4.674 12.805 20.509 1.00 72.12 202 ASN A O 1
ATOM 1567 N N . CYS A 1 203 ? -3.597 11.007 19.631 1.00 66.81 203 CYS A N 1
ATOM 1568 C CA . CYS A 1 203 ? -2.961 11.630 18.491 1.00 66.81 203 CYS A CA 1
ATOM 1569 C C . CYS A 1 203 ? -1.829 12.599 18.815 1.00 66.81 203 CYS A C 1
ATOM 1571 O O . CYS A 1 203 ? -1.656 13.614 18.131 1.00 66.81 203 CYS A O 1
ATOM 1573 N N . ASP A 1 204 ? -1.085 12.310 19.874 1.00 69.56 204 ASP A N 1
ATOM 1574 C CA . ASP A 1 204 ? 0.058 13.109 20.301 1.00 69.56 204 ASP A CA 1
ATOM 1575 C C . ASP A 1 204 ? 1.408 12.576 19.784 1.00 69.56 204 ASP A C 1
ATOM 1577 O O . ASP A 1 204 ? 2.458 13.172 20.056 1.00 69.56 204 ASP A O 1
ATOM 1581 N N . GLY A 1 205 ? 1.383 11.499 18.993 1.00 71.06 205 GLY A N 1
ATOM 1582 C CA . GLY A 1 205 ? 2.559 10.838 18.444 1.00 71.06 205 GLY A CA 1
ATOM 1583 C C . GLY A 1 205 ? 3.342 10.031 19.477 1.00 71.06 205 GLY A C 1
ATOM 1584 O O . GLY A 1 205 ? 4.505 9.704 19.223 1.00 71.06 205 GLY A O 1
ATOM 1585 N N . ARG A 1 206 ? 2.757 9.743 20.644 1.00 78.12 206 ARG A N 1
ATOM 1586 C CA . ARG A 1 206 ? 3.384 9.015 21.750 1.00 78.12 206 ARG A CA 1
ATOM 1587 C C . ARG A 1 206 ? 2.537 7.812 22.143 1.00 78.12 206 ARG A C 1
ATOM 1589 O O . ARG A 1 206 ? 1.364 7.713 21.827 1.00 78.12 206 ARG A O 1
ATOM 1596 N N . ILE A 1 207 ? 3.196 6.875 22.816 1.00 81.75 207 ILE A N 1
ATOM 1597 C CA . ILE A 1 207 ? 2.546 5.776 23.526 1.00 81.75 207 ILE A CA 1
ATOM 1598 C C . ILE A 1 207 ? 2.692 6.094 24.995 1.00 81.75 207 ILE A C 1
ATOM 1600 O O . ILE A 1 207 ? 3.799 6.003 25.536 1.00 81.75 207 ILE A O 1
ATOM 1604 N N . ASP A 1 208 ? 1.601 6.491 25.631 1.00 83.62 208 ASP A N 1
ATOM 1605 C CA . ASP A 1 208 ? 1.619 6.803 27.046 1.00 83.62 208 ASP A CA 1
ATOM 1606 C C . ASP A 1 208 ? 0.347 6.354 27.774 1.00 83.62 208 ASP A C 1
ATOM 1608 O O . ASP A 1 208 ? -0.369 5.432 27.378 1.00 83.62 208 ASP A O 1
ATOM 1612 N N . THR A 1 209 ? 0.105 6.950 28.936 1.00 85.69 209 THR A N 1
ATOM 1613 C CA . THR A 1 209 ? -1.069 6.674 29.755 1.00 85.69 209 THR A CA 1
ATOM 1614 C C . THR A 1 209 ? -2.396 6.875 29.022 1.00 85.69 209 THR A C 1
ATOM 1616 O O . THR A 1 209 ? -3.379 6.242 29.405 1.00 85.69 209 THR A O 1
ATOM 1619 N N . ALA A 1 210 ? -2.455 7.708 27.980 1.00 85.25 210 ALA A N 1
ATOM 1620 C CA . ALA A 1 210 ? -3.656 7.902 27.182 1.00 85.25 210 ALA A CA 1
ATOM 1621 C C . ALA A 1 210 ? -4.069 6.620 26.444 1.00 85.25 210 ALA A C 1
ATOM 1623 O O . ALA A 1 210 ? -5.252 6.255 26.480 1.00 85.25 210 ALA A O 1
ATOM 1624 N N . GLU A 1 211 ? -3.108 5.899 25.859 1.00 85.25 211 GLU A N 1
ATOM 1625 C CA . GLU A 1 211 ? -3.350 4.613 25.202 1.00 85.25 211 GLU A CA 1
ATOM 1626 C C . GLU A 1 211 ? -3.827 3.574 26.220 1.00 85.25 211 GLU A C 1
ATOM 1628 O O . GLU A 1 211 ? -4.849 2.914 26.019 1.00 85.25 211 GLU A O 1
ATOM 1633 N N . VAL A 1 212 ? -3.150 3.506 27.372 1.00 88.12 212 VAL A N 1
ATOM 1634 C CA . VAL A 1 212 ? -3.502 2.597 28.476 1.00 88.12 212 VAL A CA 1
ATOM 1635 C C . VAL A 1 212 ? -4.928 2.849 28.963 1.00 88.12 212 VAL A C 1
ATOM 1637 O O . VAL A 1 212 ? -5.715 1.915 29.109 1.00 88.12 212 VAL A O 1
ATOM 1640 N N . MET A 1 213 ? -5.285 4.112 29.211 1.00 86.56 213 MET A N 1
ATOM 1641 C CA . MET A 1 213 ? -6.613 4.484 29.699 1.00 86.56 213 MET A CA 1
ATOM 1642 C C . MET A 1 213 ? -7.711 4.095 28.716 1.00 86.56 213 MET A C 1
ATOM 1644 O O . MET A 1 213 ? -8.755 3.610 29.145 1.00 86.56 213 MET A O 1
ATOM 1648 N N . TYR A 1 214 ? -7.496 4.298 27.415 1.00 85.25 214 TYR A N 1
ATOM 1649 C CA . TYR A 1 214 ? -8.462 3.882 26.404 1.00 85.25 214 TYR A CA 1
ATOM 1650 C C . TYR A 1 214 ? -8.678 2.369 26.438 1.00 85.25 214 TYR A C 1
ATOM 1652 O O . TYR A 1 214 ? -9.825 1.938 26.507 1.00 85.25 214 TYR A O 1
ATOM 1660 N N . ILE A 1 215 ? -7.595 1.581 26.412 1.00 87.69 215 ILE A N 1
ATOM 1661 C CA . ILE A 1 215 ? -7.663 0.114 26.372 1.00 87.69 215 ILE A CA 1
ATOM 1662 C C . ILE A 1 215 ? -8.397 -0.402 27.614 1.00 87.69 215 ILE A C 1
ATOM 1664 O O . ILE A 1 215 ? -9.325 -1.194 27.505 1.00 87.69 215 ILE A O 1
ATOM 1668 N N . LEU A 1 216 ? -8.069 0.117 28.801 1.00 89.31 216 LEU A N 1
ATOM 1669 C CA . LEU A 1 216 ? -8.747 -0.276 30.040 1.00 89.31 216 LEU A CA 1
ATOM 1670 C C . LEU A 1 216 ? -10.228 0.134 30.069 1.00 89.31 216 LEU A C 1
ATOM 1672 O O . LEU A 1 216 ? -11.056 -0.617 30.580 1.00 89.31 216 LEU A O 1
ATOM 1676 N N . GLN A 1 217 ? -10.582 1.304 29.528 1.00 88.12 217 GLN A N 1
ATOM 1677 C CA . GLN A 1 217 ? -11.982 1.730 29.408 1.00 88.12 217 GLN A CA 1
ATOM 1678 C C . GLN A 1 217 ? -12.775 0.839 28.448 1.00 88.12 217 GLN A C 1
ATOM 1680 O O . GLN A 1 217 ? -13.943 0.555 28.720 1.00 88.12 217 GLN A O 1
ATOM 1685 N N . ASP A 1 218 ? -12.145 0.418 27.351 1.00 85.12 218 ASP A N 1
ATOM 1686 C CA . ASP A 1 218 ? -12.717 -0.493 26.361 1.00 85.12 218 ASP A CA 1
ATOM 1687 C C . ASP A 1 218 ? -12.997 -1.865 26.979 1.00 85.12 218 ASP A C 1
ATOM 1689 O O . ASP A 1 218 ? -14.138 -2.326 27.016 1.00 85.12 218 ASP A O 1
ATOM 1693 N N . MET A 1 219 ? -11.980 -2.443 27.621 1.00 85.75 219 MET A N 1
ATOM 1694 C CA . MET A 1 219 ? -12.078 -3.717 28.332 1.00 85.75 219 MET A CA 1
ATOM 1695 C C . MET A 1 219 ? -13.106 -3.704 29.468 1.00 85.75 219 MET A C 1
ATOM 1697 O O . MET A 1 219 ? -13.755 -4.714 29.734 1.00 85.75 219 MET A O 1
ATOM 1701 N N . ALA A 1 220 ? -13.259 -2.570 30.155 1.00 87.31 220 ALA A N 1
ATOM 1702 C CA . ALA A 1 220 ? -14.244 -2.405 31.219 1.00 87.31 220 ALA A CA 1
ATOM 1703 C C . ALA A 1 220 ? -15.672 -2.157 30.692 1.00 87.31 220 ALA A C 1
ATOM 1705 O O . ALA A 1 220 ? -16.593 -1.986 31.492 1.00 87.31 220 ALA A O 1
ATOM 1706 N N . GLY A 1 221 ? -15.869 -2.074 29.370 1.00 82.25 221 GLY A N 1
ATOM 1707 C CA . GLY A 1 221 ? -17.153 -1.733 28.751 1.00 82.25 221 GLY A CA 1
ATOM 1708 C C . GLY A 1 221 ? -17.613 -0.298 29.031 1.00 82.25 221 GLY A C 1
ATOM 1709 O O . GLY A 1 221 ? -18.749 0.064 28.729 1.00 82.25 221 GLY A O 1
ATOM 1710 N N . LEU A 1 222 ? -16.740 0.536 29.603 1.00 84.56 222 LEU A N 1
ATOM 1711 C CA . LEU A 1 222 ? -17.001 1.949 29.892 1.00 84.56 222 LEU A CA 1
ATOM 1712 C C . LEU A 1 222 ? -16.909 2.805 28.627 1.00 84.56 222 LEU A C 1
ATOM 1714 O O . LEU A 1 222 ? -17.432 3.920 28.577 1.00 84.56 222 LEU A O 1
ATOM 1718 N N . ARG A 1 223 ? -16.244 2.277 27.600 1.00 76.44 223 ARG A N 1
ATOM 1719 C CA . ARG A 1 223 ? -16.132 2.864 26.275 1.00 76.44 223 ARG A CA 1
ATOM 1720 C C . ARG A 1 223 ? -16.381 1.760 25.249 1.00 76.44 223 ARG A C 1
ATOM 1722 O O . ARG A 1 223 ? -15.613 0.815 25.223 1.00 76.44 223 ARG A O 1
ATOM 1729 N N . PRO A 1 224 ? -17.431 1.835 24.418 1.00 63.47 224 PRO A N 1
ATOM 1730 C CA . PRO A 1 224 ? -17.639 0.825 23.393 1.00 63.47 224 PRO A CA 1
ATOM 1731 C C . PRO A 1 224 ? -16.488 0.852 22.390 1.00 63.47 224 PRO A C 1
ATOM 1733 O O . PRO A 1 224 ? -16.130 1.937 21.908 1.00 63.47 224 PRO A O 1
ATOM 1736 N N . GLN A 1 225 ? -15.984 -0.328 22.031 1.00 61.56 225 GLN A N 1
ATOM 1737 C CA . GLN A 1 225 ? -15.048 -0.486 20.930 1.00 61.56 225 GLN A CA 1
ATOM 1738 C C . GLN A 1 225 ? -15.745 -0.034 19.651 1.00 61.56 225 GLN A C 1
ATOM 1740 O O . GLN A 1 225 ? -16.605 -0.716 19.092 1.00 61.56 225 GLN A O 1
ATOM 1745 N N . LEU A 1 226 ? -15.432 1.180 19.209 1.00 54.75 226 LEU A N 1
ATOM 1746 C CA . LEU A 1 226 ? -15.927 1.660 17.933 1.00 54.75 226 LEU A CA 1
ATOM 1747 C C . LEU A 1 226 ? -15.032 1.055 16.848 1.00 54.75 226 LEU A C 1
ATOM 1749 O O . LEU A 1 226 ? -13.813 1.253 16.930 1.00 54.75 226 LEU A O 1
ATOM 1753 N N . PRO A 1 227 ? -15.585 0.411 15.798 1.00 50.25 227 PRO A N 1
ATOM 1754 C CA . PRO A 1 227 ? -14.833 0.297 14.555 1.00 50.25 227 PRO A CA 1
ATOM 1755 C C . PRO A 1 227 ? -14.361 1.710 14.209 1.00 50.25 227 PRO A C 1
ATOM 1757 O O . PRO A 1 227 ? -15.126 2.668 14.373 1.00 50.25 227 PRO A O 1
ATOM 1760 N N . PHE A 1 228 ? -13.086 1.875 13.859 1.00 46.34 228 PHE A N 1
ATOM 1761 C CA . PHE A 1 228 ? -12.481 3.194 13.693 1.00 46.34 228 PHE A CA 1
ATOM 1762 C C . PHE A 1 228 ? -13.305 4.024 12.695 1.00 46.34 228 PHE A C 1
ATOM 1764 O O . PHE A 1 228 ? -13.254 3.843 11.482 1.00 46.34 228 PHE A O 1
ATOM 1771 N N . GLN A 1 229 ? -14.111 4.950 13.219 1.00 40.97 229 GLN A N 1
ATOM 1772 C CA . GLN A 1 229 ? -15.099 5.704 12.441 1.00 40.97 229 GLN A CA 1
ATOM 1773 C C . GLN A 1 229 ? -14.488 6.895 11.696 1.00 40.97 229 GLN A C 1
ATOM 1775 O O . GLN A 1 229 ? -15.116 7.945 11.571 1.00 40.97 229 GLN A O 1
ATOM 1780 N N . GLY A 1 230 ? -13.240 6.781 11.238 1.00 40.72 230 GLY A N 1
ATOM 1781 C CA . GLY A 1 230 ? -12.608 7.867 10.503 1.00 40.72 230 GLY A CA 1
ATOM 1782 C C . GLY A 1 230 ? -12.651 9.193 11.279 1.00 40.72 230 GLY A C 1
ATOM 1783 O O . GLY A 1 230 ? -13.131 10.220 10.791 1.00 40.72 230 GLY A O 1
ATOM 1784 N N . LYS A 1 231 ? -12.182 9.196 12.524 1.00 41.28 231 LYS A N 1
ATOM 1785 C CA . LYS A 1 231 ? -11.702 10.439 13.123 1.00 41.28 231 LYS A CA 1
ATOM 1786 C C . LYS A 1 231 ? -10.204 10.295 13.221 1.00 41.28 231 LYS A C 1
ATOM 1788 O O . LYS A 1 231 ? -9.698 9.695 14.163 1.00 41.28 231 LYS A O 1
ATOM 1793 N N . THR A 1 232 ? -9.529 10.827 12.210 1.00 44.56 232 THR A N 1
ATOM 1794 C CA . THR A 1 232 ? -8.114 11.155 12.304 1.00 44.56 232 THR A CA 1
ATOM 1795 C C . THR A 1 232 ? -7.844 11.913 13.591 1.00 44.56 232 THR A C 1
ATOM 1797 O O . THR A 1 232 ? -8.708 12.614 14.131 1.00 44.56 232 THR A O 1
ATOM 1800 N N . CYS A 1 233 ? -6.605 11.786 14.025 1.00 45.88 233 CYS A N 1
ATOM 18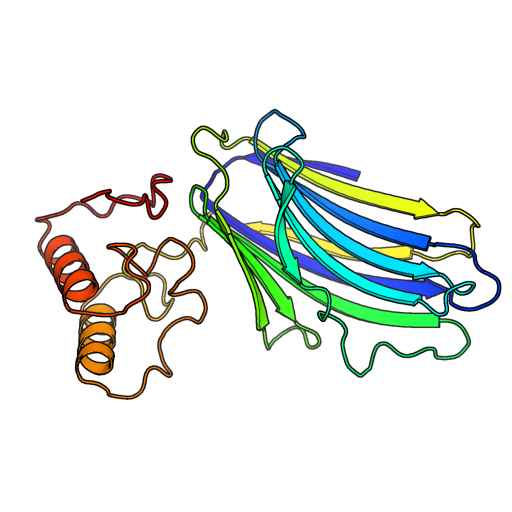01 C CA . CYS A 1 233 ? -5.858 12.759 14.788 1.00 45.88 233 CYS A CA 1
ATOM 1802 C C . CYS A 1 233 ? -6.149 14.197 14.368 1.00 45.88 233 CYS A C 1
ATOM 1804 O O . CYS A 1 233 ? -5.434 14.806 13.580 1.00 45.88 233 CYS A O 1
ATOM 1806 N N . ARG A 1 234 ? -7.259 14.747 14.862 1.00 41.88 234 ARG A N 1
ATOM 1807 C CA . ARG A 1 234 ? -7.541 16.170 14.772 1.00 41.88 234 ARG A CA 1
ATOM 1808 C C . ARG A 1 234 ? -6.645 16.841 15.791 1.00 41.88 234 ARG A C 1
ATOM 1810 O O . ARG A 1 234 ? -6.733 16.512 16.971 1.00 41.88 234 ARG A O 1
ATOM 1817 N N . ASN A 1 235 ? -5.895 17.841 15.338 1.00 34.69 235 ASN A N 1
ATOM 1818 C CA . ASN A 1 235 ? -5.441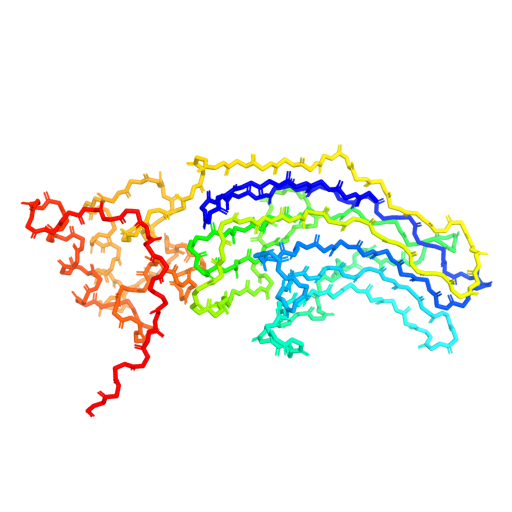 18.939 16.179 1.00 34.69 235 ASN A CA 1
ATOM 1819 C C . ASN A 1 235 ? -6.618 19.387 17.061 1.00 34.69 235 ASN A C 1
ATOM 1821 O O . ASN A 1 235 ? -7.498 20.123 16.605 1.00 34.69 235 ASN A O 1
ATOM 1825 N N . ARG A 1 236 ? -6.662 18.940 18.322 1.00 30.67 236 ARG A N 1
ATOM 1826 C CA . ARG A 1 236 ? -7.345 19.706 19.358 1.00 30.67 236 ARG A CA 1
ATOM 1827 C C . ARG A 1 236 ? -6.470 20.932 19.548 1.00 30.67 236 ARG A C 1
ATOM 1829 O O . ARG A 1 236 ? -5.468 20.888 20.254 1.00 30.67 236 ARG A O 1
ATOM 1836 N N . LEU A 1 237 ? -6.811 21.995 18.822 1.00 29.19 237 LEU A N 1
ATOM 1837 C CA . LEU A 1 237 ? -6.380 23.330 19.199 1.00 29.19 237 LEU A CA 1
ATOM 1838 C C . LEU A 1 237 ? -6.716 23.499 20.684 1.00 29.19 237 LEU A C 1
ATOM 1840 O O . LEU A 1 237 ? -7.812 23.132 21.118 1.00 29.19 237 LEU A O 1
ATOM 1844 N N . ARG A 1 238 ? -5.695 23.936 21.421 1.00 33.47 238 ARG A N 1
ATOM 1845 C CA . ARG A 1 238 ? -5.772 24.342 22.821 1.00 33.47 238 ARG A CA 1
ATOM 1846 C C . ARG A 1 238 ? -6.879 25.366 23.032 1.00 33.47 238 ARG A C 1
ATOM 1848 O O . ARG A 1 238 ? -7.087 26.184 22.108 1.00 33.47 238 ARG A O 1
#

pLDDT: mean 84.44, std 14.05, range [29.19, 98.38]

Secondary structure (DSSP, 8-state):
-EEEE--SEEEEEEEEEEEEE-TT---EEEEEEEEESSSSSSEEEEEEEEETTTTEEEEEEEEEETTEEEEEES----TT--EETTEEEEEEEEEEEEETTEEEEEEESSSS-PEEEEEEEPPTT--S-EEEEEEEEESS----EEEEEEEEEESS-PPPTT-SS-SS--SHHHHHHHHHHHTT---TTS-TTTTTTTS-SSSSSS-SHHHHHHHHHHHTTSS------S--------

Sequence (238 aa):
MIRPFGGDNWVLRTKADYNIKWQGTGAQYQVMYIAFGAGNGNYLRINRGTDQWYNANVLTAELVVNGQAVASNNNLRAPGDVVVNDWLRQPYWYEITRNGQCVTLRYSIDGTNYLTAFSAALPTGVTPAQRVIIDGNVWTTAGSYVDWDYIYVDPTLVPLRGDLNGDGVVNLADAILALKVAAGKDSNDIRMDFAACGADLNCDGRIDTAEVMYILQDMAGLRPQLPFQGKTCRNRLR